Protein AF-A0A2H9LEG8-F1 (afdb_monomer_lite)

Secondary structure (DSSP, 8-state):
-HHHHHHHHHHHHHHHHHHHHHHHHHHHHTB-TTSPBPPHHHHHHHHHHHHHHHHHHHPPPTT--S---PPPPHHHHHHHHHHHHH-HHHHHHHHHHH-S-GGGTT---HHHHHHHHHHHHHHT-HHHHHHHHTTSHHHHHHHHHHHHTTT-HHHHHTT--HHHHHHHHHHHGGGHHHHHHHHH-S-HHHHHHHHHHHHHHHH-EEEEEEEETTEEEEEEEEETHHHHHHTSGGGHHHHHHHHHHTT-HHHHHHHHGGGHHHHHHHHGGGHHHHHHHHHTSTTHHHHHHHHHHHHTTTHHHHHHHHHHHHTSTTS-TTHHHHHHHHHHHHHHHHHHHHHHHHTT--HHHHHHHHHT-

Radius of gyration: 25.25 Å; chains: 1; bounding box: 73×48×74 Å

pLDDT: mean 76.94, std 17.83, range [34.25, 96.38]

Foldseek 3Di:
DVVVVVVVVVVVVVVLVVQLVQLQVCLLVCAHPVGDRHDLVSSLVSLVVSFVSQQVVVPDDPPDPDRDGGDDDPSSLVSLLVSCLVAVQCSLVVPVVVDPPLLCSLLDALVSLLVSLLSCQVVVVLLRNLLSQLVDLVSLLSNLLSCQVHVNLLSNLVNHDLVSLLSNLQSCALSVLSNLCSNLVDPLVCLLVSLLSNLLSQLDWDWAFDDDPNHRPGTDTAGSLQSNLLNNALCLLSVLQSCQLSLRLLSNLLSNPLVLLSNLLSCAVVVVSNLNSLCVHPPVVSSLVSNLNSCLVPVVSSVNSNLVNQPPPDPPRPPVSCVCCCCVLCVSLVVQQVVCVVVVHDSVVSCCSSVSD

Structure (mmCIF, N/CA/C/O backbone):
data_AF-A0A2H9LEG8-F1
#
_entry.id   AF-A0A2H9LEG8-F1
#
loop_
_atom_site.group_PDB
_atom_site.id
_atom_site.type_symbol
_atom_site.label_atom_id
_atom_site.label_alt_id
_atom_site.label_comp_id
_atom_site.label_asym_id
_atom_site.label_entity_id
_atom_site.label_seq_id
_atom_site.pdbx_PDB_ins_code
_atom_site.Cartn_x
_atom_site.Cartn_y
_atom_site.Cartn_z
_atom_site.occupancy
_atom_site.B_iso_or_equiv
_atom_site.auth_seq_id
_atom_site.auth_comp_id
_atom_site.auth_asym_id
_atom_site.auth_atom_id
_atom_site.pdbx_PDB_model_num
ATOM 1 N N . MET A 1 1 ? -42.735 27.954 31.417 1.00 49.44 1 MET A N 1
ATOM 2 C CA . MET A 1 1 ? -42.575 26.542 30.966 1.00 49.44 1 MET A CA 1
ATOM 3 C C . MET A 1 1 ? -41.300 26.245 30.144 1.00 49.44 1 MET A C 1
ATOM 5 O O . MET A 1 1 ? -41.028 25.074 29.901 1.00 49.44 1 MET A O 1
ATOM 9 N N . ALA A 1 2 ? -40.464 27.225 29.761 1.00 41.09 2 ALA A N 1
ATOM 10 C CA . ALA A 1 2 ? -39.237 26.979 28.974 1.00 41.09 2 ALA A CA 1
ATOM 11 C C . ALA A 1 2 ? -38.046 26.396 29.782 1.00 41.09 2 ALA A C 1
ATOM 13 O O . ALA A 1 2 ? -37.259 25.610 29.253 1.00 41.09 2 ALA A O 1
ATOM 14 N N . ALA A 1 3 ? -37.945 26.702 31.082 1.00 43.25 3 ALA A N 1
ATOM 15 C CA . ALA A 1 3 ? -36.829 26.270 31.934 1.00 43.25 3 ALA A CA 1
ATOM 16 C C . ALA A 1 3 ? -36.778 24.744 32.187 1.00 43.25 3 ALA A C 1
ATOM 18 O O . ALA A 1 3 ? -35.698 24.153 32.191 1.00 43.25 3 ALA A O 1
ATOM 19 N N . SER A 1 4 ? -37.927 24.066 32.324 1.00 46.53 4 SER A N 1
ATOM 20 C CA . SER A 1 4 ? -37.961 22.617 32.607 1.00 46.53 4 SER A CA 1
ATOM 21 C C . SER A 1 4 ? -37.582 21.757 31.394 1.00 46.53 4 SER A C 1
ATOM 23 O O . SER A 1 4 ? -36.958 20.702 31.549 1.00 46.53 4 SER A O 1
ATOM 25 N N . LYS A 1 5 ? -37.875 22.229 30.171 1.00 43.62 5 LYS A N 1
ATOM 26 C CA . LYS A 1 5 ? -37.441 21.590 28.917 1.00 43.62 5 LYS A CA 1
ATOM 27 C C . LYS A 1 5 ? -35.916 21.624 28.779 1.00 43.62 5 LYS A C 1
ATOM 29 O O . LYS A 1 5 ? -35.317 20.585 28.500 1.00 43.62 5 LYS A O 1
ATOM 34 N N . ASN A 1 6 ? -35.284 22.763 29.069 1.00 44.50 6 ASN A N 1
ATOM 35 C CA . ASN A 1 6 ? -33.829 22.924 28.966 1.00 44.50 6 ASN A CA 1
ATOM 36 C C . ASN A 1 6 ? -33.060 22.060 29.982 1.00 44.50 6 ASN A C 1
ATOM 38 O O . ASN A 1 6 ? -32.068 21.421 29.627 1.00 44.50 6 ASN A O 1
ATOM 42 N N . VAL A 1 7 ? -33.564 21.926 31.215 1.00 51.44 7 VAL A N 1
ATOM 43 C CA . VAL A 1 7 ? -32.971 21.037 32.233 1.00 51.44 7 VAL A CA 1
ATOM 44 C C . VAL A 1 7 ? -33.108 19.558 31.845 1.00 51.44 7 VAL A C 1
ATOM 46 O O . VAL A 1 7 ? -32.171 18.772 32.018 1.00 51.44 7 VAL A O 1
ATOM 49 N N . ARG A 1 8 ? -34.249 19.158 31.269 1.00 46.38 8 ARG A N 1
ATOM 50 C CA . ARG A 1 8 ? -34.487 17.774 30.824 1.00 46.38 8 ARG A CA 1
ATOM 51 C C . ARG A 1 8 ? -33.609 17.400 29.623 1.00 46.38 8 ARG A C 1
ATOM 53 O O . ARG A 1 8 ? -33.063 16.295 29.594 1.00 46.38 8 ARG A O 1
ATOM 60 N N . ILE A 1 9 ? -33.417 18.326 28.680 1.00 54.22 9 ILE A N 1
ATOM 61 C CA . ILE A 1 9 ? -32.507 18.171 27.533 1.00 54.22 9 ILE A CA 1
ATOM 62 C C . ILE A 1 9 ? -31.052 18.056 28.014 1.00 54.22 9 ILE A C 1
ATOM 64 O O . ILE A 1 9 ? -30.364 17.109 27.630 1.00 54.22 9 ILE A O 1
ATOM 68 N N . SER A 1 10 ? -30.615 18.928 28.928 1.00 52.06 10 SER A N 1
ATOM 69 C CA . SER A 1 10 ? -29.273 18.881 29.530 1.00 52.06 10 SER A CA 1
ATOM 70 C C . SER A 1 10 ? -29.001 17.553 30.257 1.00 52.06 10 SER A C 1
ATOM 72 O O . SER A 1 10 ? -28.004 16.878 29.990 1.00 52.06 10 SER A O 1
ATOM 74 N N . ARG A 1 11 ? -29.931 17.074 31.098 1.00 47.88 11 ARG A N 1
ATOM 75 C CA . ARG A 1 11 ? -29.795 15.777 31.796 1.00 47.88 11 ARG A CA 1
ATOM 76 C C . ARG A 1 11 ? -29.750 14.584 30.833 1.00 47.88 11 ARG A C 1
ATOM 78 O O . ARG A 1 11 ? -28.960 13.660 31.048 1.00 47.88 11 ARG A O 1
ATOM 85 N N . MET A 1 12 ? -30.549 14.594 29.763 1.00 53.38 12 MET A N 1
ATOM 86 C CA . MET A 1 12 ? -30.508 13.550 28.729 1.00 53.38 12 MET A CA 1
ATOM 87 C C . MET A 1 12 ? -29.191 13.558 27.945 1.00 53.38 12 MET A C 1
ATOM 89 O O . MET A 1 12 ? -28.618 12.493 27.706 1.00 53.38 12 MET A O 1
ATOM 93 N N . GLN A 1 13 ? -28.672 14.735 27.591 1.00 54.34 13 GLN A N 1
ATOM 94 C CA . GLN A 1 13 ? -27.372 14.869 26.931 1.00 54.34 13 GLN A CA 1
ATOM 95 C C . GLN A 1 13 ? -26.228 14.363 27.826 1.00 54.34 13 GLN A C 1
ATOM 97 O O . GLN A 1 13 ? -25.336 13.662 27.342 1.00 54.34 13 GLN A O 1
ATOM 102 N N . THR A 1 14 ? -26.287 14.626 29.133 1.00 54.50 14 THR A N 1
ATOM 103 C CA . THR A 1 14 ? -25.295 14.158 30.113 1.00 54.50 14 THR A CA 1
ATOM 104 C C . THR A 1 14 ? -25.342 12.639 30.313 1.00 54.50 14 THR A C 1
ATOM 106 O O . THR A 1 14 ? -24.295 11.990 30.269 1.00 54.50 14 THR A O 1
ATOM 109 N N . LYS A 1 15 ? -26.533 12.028 30.439 1.00 56.94 15 LYS A N 1
ATOM 110 C CA . LYS A 1 15 ? -26.674 10.555 30.502 1.00 56.94 15 LYS A CA 1
ATOM 111 C C . LYS A 1 15 ? -26.170 9.872 29.224 1.00 56.94 15 LYS A C 1
ATOM 113 O O . LYS A 1 15 ? -25.462 8.868 29.295 1.00 56.94 15 LYS A O 1
ATOM 118 N N . ARG A 1 16 ? -26.461 10.444 28.051 1.00 55.06 16 ARG A N 1
ATOM 119 C CA . ARG A 1 16 ? -25.983 9.923 26.758 1.00 55.06 16 ARG A CA 1
ATOM 120 C C . ARG A 1 16 ? -24.459 10.031 26.615 1.00 55.06 16 ARG A C 1
ATOM 122 O O . ARG A 1 16 ? -23.839 9.047 26.217 1.00 55.06 16 ARG A O 1
ATOM 129 N N . LYS A 1 17 ? -23.840 11.154 27.013 1.00 59.03 17 LYS A N 1
ATOM 130 C CA . LYS A 1 17 ? -22.368 11.315 27.057 1.00 59.03 17 LYS A CA 1
ATOM 131 C C . LYS A 1 17 ? -21.703 10.271 27.963 1.00 59.03 17 LYS A C 1
ATOM 133 O O . LYS A 1 17 ? -20.734 9.645 27.538 1.00 59.03 17 LYS A O 1
ATOM 138 N N . LYS A 1 18 ? -22.261 10.026 29.158 1.00 62.06 18 LYS A N 1
ATOM 139 C CA . LYS A 1 18 ? -21.779 8.973 30.072 1.00 62.06 18 LYS A CA 1
ATOM 140 C C . LYS A 1 18 ? -21.824 7.583 29.424 1.00 62.06 18 LYS A C 1
ATOM 142 O O . LYS A 1 18 ? -20.871 6.827 29.566 1.00 62.06 18 LYS A O 1
ATOM 147 N N . SER A 1 19 ? -22.872 7.272 28.654 1.00 69.62 19 SER A N 1
ATOM 148 C CA . SER A 1 19 ? -22.981 5.975 27.966 1.00 69.62 19 SER A CA 1
ATOM 149 C C . SER A 1 19 ? -21.935 5.770 26.858 1.00 69.62 19 SER A C 1
ATOM 151 O O . SER A 1 19 ? -21.384 4.682 26.748 1.00 69.62 19 SER A O 1
ATOM 153 N N . ILE A 1 20 ? -21.608 6.806 26.073 1.00 71.50 20 ILE A N 1
ATOM 154 C CA . ILE A 1 20 ? -20.587 6.731 25.008 1.00 71.50 20 ILE A CA 1
ATOM 155 C C . ILE A 1 20 ? -19.202 6.481 25.615 1.00 71.50 20 ILE A C 1
ATOM 157 O O . ILE A 1 20 ? -18.492 5.568 25.197 1.00 71.50 20 ILE A O 1
ATOM 161 N N . ALA A 1 21 ? -18.846 7.260 26.642 1.00 74.38 21 ALA A N 1
ATOM 162 C CA . ALA A 1 21 ? -17.570 7.114 27.336 1.00 74.38 21 ALA A CA 1
ATOM 163 C C . ALA A 1 21 ? -17.432 5.736 28.004 1.00 74.38 21 ALA A C 1
ATOM 165 O O . ALA A 1 21 ? -16.347 5.161 27.994 1.00 74.38 21 ALA A O 1
ATOM 166 N N . ALA A 1 22 ? -18.527 5.177 28.532 1.00 77.62 22 ALA A N 1
ATOM 167 C CA . ALA A 1 22 ? -18.531 3.849 29.137 1.00 77.62 22 ALA A CA 1
ATOM 168 C C . ALA A 1 22 ? -18.216 2.734 28.125 1.00 77.62 22 ALA A C 1
ATOM 170 O O . ALA A 1 22 ? -17.386 1.876 28.419 1.00 77.62 22 ALA A O 1
ATOM 171 N N . PHE A 1 23 ? -18.818 2.763 26.927 1.00 79.56 23 PHE A N 1
ATOM 172 C CA . PHE A 1 23 ? -18.537 1.760 25.891 1.00 79.56 23 PHE A CA 1
ATOM 173 C C . PHE A 1 23 ? -17.094 1.835 25.389 1.00 79.56 23 PHE A C 1
ATOM 175 O O . PHE A 1 23 ? -16.425 0.808 25.314 1.00 79.56 23 PHE A O 1
ATOM 182 N N . SER A 1 24 ? -16.593 3.045 25.120 1.00 80.62 24 SER A N 1
ATOM 183 C CA . SER A 1 24 ? -15.195 3.248 24.720 1.00 80.62 24 SER A CA 1
ATOM 184 C C . SER A 1 24 ? -14.224 2.757 25.802 1.00 80.62 24 SER A C 1
ATOM 186 O O . SER A 1 24 ? -13.325 1.966 25.522 1.00 80.62 24 SER A O 1
ATOM 188 N N . LYS A 1 25 ? -14.461 3.125 27.070 1.00 84.06 25 LYS A N 1
ATOM 189 C CA . LYS A 1 25 ? -13.621 2.708 28.201 1.00 84.06 25 LYS A CA 1
ATOM 190 C C . LYS A 1 25 ? -13.587 1.188 28.375 1.00 84.06 25 LYS A C 1
ATOM 192 O O . LYS A 1 25 ? -12.509 0.651 28.602 1.00 84.06 25 LYS A O 1
ATOM 197 N N . ALA A 1 26 ? -14.729 0.508 28.254 1.00 79.94 26 ALA A N 1
ATOM 198 C CA . ALA A 1 26 ? -14.804 -0.951 28.350 1.00 79.94 26 ALA A CA 1
ATOM 199 C C . ALA A 1 26 ? -14.079 -1.647 27.183 1.00 79.94 26 ALA A C 1
ATOM 201 O O . ALA A 1 26 ? -13.331 -2.600 27.394 1.00 79.94 26 ALA A O 1
ATOM 202 N N . ALA A 1 27 ? -14.235 -1.135 25.958 1.00 81.31 27 ALA A N 1
ATOM 203 C CA . ALA A 1 27 ? -13.536 -1.658 24.786 1.00 81.31 27 ALA A CA 1
ATOM 204 C C . ALA A 1 27 ? -12.004 -1.533 24.922 1.00 81.31 27 ALA A C 1
ATOM 206 O O . ALA A 1 27 ? -11.264 -2.469 24.607 1.00 81.31 27 ALA A O 1
ATOM 207 N N . ILE A 1 28 ? -11.538 -0.387 25.434 1.00 84.69 28 ILE A N 1
ATOM 208 C CA . ILE A 1 28 ? -10.115 -0.089 25.654 1.00 84.69 28 ILE A CA 1
ATOM 209 C C . ILE A 1 28 ? -9.541 -0.943 26.787 1.00 84.69 28 ILE A C 1
ATOM 211 O O . ILE A 1 28 ? -8.467 -1.520 26.627 1.00 84.69 28 ILE A O 1
ATOM 215 N N . SER A 1 29 ? -10.244 -1.048 27.919 1.00 86.19 29 SER A N 1
ATOM 216 C CA . SER A 1 29 ? -9.772 -1.826 29.072 1.00 86.19 29 SER A CA 1
ATOM 217 C C . SER A 1 29 ? -9.774 -3.333 28.816 1.00 86.19 29 SER A C 1
ATOM 219 O O . SER A 1 29 ? -9.098 -4.071 29.532 1.00 86.19 29 SER A O 1
ATOM 221 N N . GLY A 1 30 ? -10.560 -3.803 27.840 1.00 84.50 30 GLY A N 1
ATOM 222 C CA . GLY A 1 30 ? -10.795 -5.227 27.616 1.00 84.50 30 GLY A CA 1
ATOM 223 C C . GLY A 1 30 ? -11.567 -5.891 28.759 1.00 84.50 30 GLY A C 1
ATOM 224 O O . GLY A 1 30 ? -11.575 -7.115 28.852 1.00 84.50 30 GLY A O 1
ATOM 225 N N . LYS A 1 31 ? -12.204 -5.105 29.637 1.00 84.44 31 LYS A N 1
ATOM 226 C CA . LYS A 1 31 ? -13.004 -5.592 30.766 1.00 84.44 31 LYS A CA 1
ATOM 227 C C . LYS A 1 31 ? -14.381 -4.943 30.761 1.00 84.44 31 LYS A C 1
ATOM 229 O O . LYS A 1 31 ? -14.512 -3.723 30.642 1.00 84.44 31 LYS A O 1
ATOM 234 N N . SER A 1 32 ? -15.409 -5.765 30.932 1.00 77.94 32 SER A N 1
ATOM 235 C CA . SER A 1 32 ? -16.780 -5.299 31.141 1.00 77.94 32 SER A CA 1
ATOM 236 C C . SER A 1 32 ? -16.919 -4.539 32.476 1.00 77.94 32 SER A C 1
ATOM 238 O O . SER A 1 32 ? -16.061 -4.676 33.354 1.00 77.94 32 SER A O 1
ATOM 240 N N . PRO A 1 33 ? -18.023 -3.797 32.690 1.00 68.88 33 PRO A N 1
ATOM 241 C CA . PRO A 1 33 ? -18.310 -3.155 33.977 1.00 68.88 33 PRO A CA 1
ATOM 242 C C . PRO A 1 33 ? -18.382 -4.121 35.170 1.00 68.88 33 PRO A C 1
ATOM 244 O O . PRO A 1 33 ? -18.215 -3.686 36.302 1.00 68.88 33 PRO A O 1
ATOM 247 N N . VAL A 1 34 ? -18.602 -5.415 34.915 1.00 75.25 34 VAL A N 1
ATOM 248 C CA . VAL A 1 34 ? -18.658 -6.482 35.929 1.00 75.25 34 VAL A CA 1
ATOM 249 C C . VAL A 1 34 ? -17.363 -7.306 35.994 1.00 75.25 34 VAL A C 1
ATOM 251 O O . VAL A 1 34 ? -17.348 -8.410 36.518 1.00 75.25 34 VAL A O 1
ATOM 254 N N . GLY A 1 35 ? -16.260 -6.811 35.422 1.00 76.69 35 GLY A N 1
ATOM 255 C CA . GLY A 1 35 ? -14.931 -7.427 35.539 1.00 76.69 35 GLY A CA 1
ATOM 256 C C . GLY A 1 35 ? -14.630 -8.569 34.561 1.00 76.69 35 GLY A C 1
ATOM 257 O O . GLY A 1 35 ? -13.467 -8.944 34.425 1.00 76.69 35 GLY A O 1
ATOM 258 N N . ARG A 1 36 ? -15.625 -9.073 33.816 1.00 85.00 36 ARG A N 1
ATOM 259 C CA . ARG A 1 36 ? -15.423 -10.094 32.767 1.00 85.00 36 ARG A CA 1
ATOM 260 C C . ARG A 1 36 ? -14.450 -9.606 31.686 1.00 85.00 36 ARG A C 1
ATOM 262 O O . ARG A 1 36 ? -14.650 -8.511 31.153 1.00 85.00 36 ARG A O 1
ATOM 269 N N . VAL A 1 37 ? -13.460 -10.435 31.340 1.00 87.88 37 VAL A N 1
ATOM 270 C CA . VAL A 1 37 ? -12.555 -10.212 30.199 1.00 87.88 37 VAL A CA 1
ATOM 271 C C . VAL A 1 37 ? -13.353 -10.306 28.901 1.00 87.88 37 VAL A C 1
ATOM 273 O O . VAL A 1 37 ? -14.087 -11.268 28.677 1.00 87.88 37 VAL A O 1
ATOM 276 N N . LEU A 1 38 ? -13.241 -9.273 28.077 1.00 87.00 38 LEU A N 1
ATOM 277 C CA . LEU A 1 38 ? -13.958 -9.150 26.817 1.00 87.00 38 LEU A CA 1
ATOM 278 C C . LEU A 1 38 ? -13.223 -9.892 25.705 1.00 87.00 38 LEU A C 1
ATOM 280 O O . LEU A 1 38 ? -11.997 -9.812 25.598 1.00 87.00 38 LEU A O 1
ATOM 284 N N . THR A 1 39 ? -13.985 -10.564 24.846 1.00 88.94 39 THR A N 1
ATOM 285 C CA . THR A 1 39 ? -13.446 -11.159 23.623 1.00 88.94 39 THR A CA 1
ATOM 286 C C . THR A 1 39 ? -13.053 -10.075 22.614 1.00 88.94 39 THR A C 1
ATOM 288 O O . THR A 1 39 ? -13.368 -8.890 22.765 1.00 88.94 39 THR A O 1
ATOM 291 N N . HIS A 1 40 ? -12.354 -10.477 21.554 1.00 88.06 40 HIS A N 1
ATOM 292 C CA . HIS A 1 40 ? -12.008 -9.589 20.447 1.00 88.06 40 HIS A CA 1
ATOM 293 C C . HIS A 1 40 ? -13.256 -8.943 19.809 1.00 88.06 40 HIS A C 1
ATOM 295 O O . HIS A 1 40 ? -13.286 -7.732 19.583 1.00 88.06 40 HIS A O 1
ATOM 301 N N . GLU A 1 41 ? -14.313 -9.732 19.593 1.00 86.12 41 GLU A N 1
ATOM 302 C CA . GLU A 1 41 ? -15.578 -9.263 19.016 1.00 86.12 41 GLU A CA 1
ATOM 303 C C . GLU A 1 41 ? -16.333 -8.334 19.966 1.00 86.12 41 GLU A C 1
ATOM 305 O O . GLU A 1 41 ? -16.807 -7.288 19.529 1.00 86.12 41 GLU A O 1
ATOM 310 N N . ASP A 1 42 ? -16.354 -8.639 21.268 1.00 86.88 42 ASP A N 1
ATOM 311 C CA . ASP A 1 42 ? -16.966 -7.755 22.266 1.00 86.88 42 ASP A CA 1
ATOM 312 C C . ASP A 1 42 ? -16.301 -6.370 22.252 1.00 86.88 42 ASP A C 1
ATOM 314 O O . ASP A 1 42 ? -16.967 -5.333 22.280 1.00 86.88 42 ASP A O 1
ATOM 318 N N . ARG A 1 43 ? -14.963 -6.331 22.185 1.00 88.94 43 ARG A N 1
ATOM 319 C CA . ARG A 1 43 ? -14.199 -5.075 22.138 1.00 88.94 43 ARG A CA 1
ATOM 320 C C . ARG A 1 43 ? -14.510 -4.285 20.866 1.00 88.94 43 ARG A C 1
ATOM 322 O O . ARG A 1 43 ? -14.720 -3.073 20.954 1.00 88.94 43 ARG A O 1
ATOM 329 N N . LEU A 1 44 ? -14.579 -4.952 19.710 1.00 87.38 44 LEU A N 1
ATOM 330 C CA . LEU A 1 44 ? -14.969 -4.328 18.442 1.00 87.38 44 LEU A CA 1
ATOM 331 C C . LEU A 1 44 ? -16.391 -3.777 18.499 1.00 87.38 44 LEU A C 1
ATOM 333 O O . LEU A 1 44 ? -16.617 -2.620 18.152 1.00 87.38 44 LEU A O 1
ATOM 337 N N . GLU A 1 45 ? -17.342 -4.571 18.976 1.00 86.62 45 GLU A N 1
ATOM 338 C CA . GLU A 1 45 ? -18.741 -4.177 19.042 1.00 86.62 45 GLU A CA 1
ATOM 339 C C . GLU A 1 45 ? -18.939 -2.944 19.928 1.00 86.62 45 GLU A C 1
ATOM 341 O O . GLU A 1 45 ? -19.606 -1.984 19.536 1.00 86.62 45 GLU A O 1
ATOM 346 N N . LEU A 1 46 ? -18.324 -2.929 21.113 1.00 86.31 46 LEU A N 1
ATOM 347 C CA . LEU A 1 46 ? -18.407 -1.797 22.033 1.00 86.31 46 LEU A CA 1
ATOM 348 C C . LEU A 1 46 ? -17.770 -0.530 21.451 1.00 86.31 46 LEU A C 1
ATOM 350 O O . LEU A 1 46 ? -18.338 0.562 21.578 1.00 86.31 46 LEU A O 1
ATOM 354 N N . LEU A 1 47 ? -16.623 -0.666 20.780 1.00 86.50 47 LEU A N 1
ATOM 355 C CA . LEU A 1 47 ? -15.968 0.446 20.100 1.00 86.50 47 LEU A CA 1
ATOM 356 C C . LEU A 1 47 ? -16.855 1.014 18.982 1.00 86.50 47 LEU A C 1
ATOM 358 O O . LEU A 1 47 ? -17.080 2.225 18.924 1.00 86.50 47 LEU A O 1
ATOM 362 N N . LEU A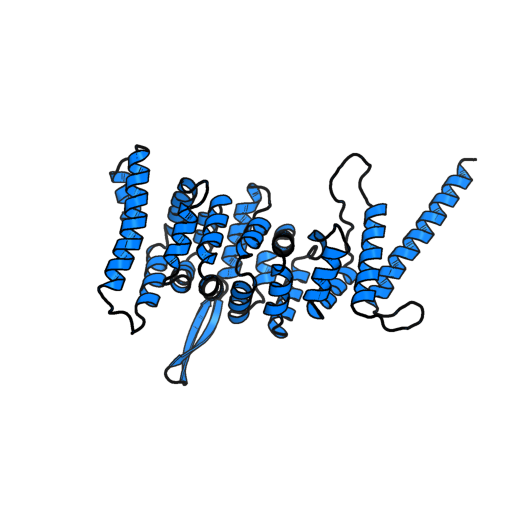 1 48 ? -17.401 0.153 18.124 1.00 81.44 48 LEU A N 1
ATOM 363 C CA . LEU A 1 48 ? -18.245 0.570 17.006 1.00 81.44 48 LEU A CA 1
ATOM 364 C C . LEU A 1 48 ? -19.551 1.201 17.489 1.00 81.44 48 LEU A C 1
ATOM 366 O O . LEU A 1 48 ? -19.910 2.277 17.019 1.00 81.44 48 LEU A O 1
ATOM 370 N N . ARG A 1 49 ? -20.198 0.633 18.514 1.00 80.62 49 ARG A N 1
ATOM 371 C CA . ARG A 1 49 ? -21.374 1.243 19.159 1.00 80.62 49 ARG A CA 1
ATOM 372 C C . ARG A 1 49 ? -21.057 2.630 19.728 1.00 80.62 49 ARG A C 1
ATOM 374 O O . ARG A 1 49 ? -21.895 3.530 19.647 1.00 80.62 49 ARG A O 1
ATOM 381 N N . SER A 1 50 ? -19.868 2.831 20.304 1.00 83.38 50 SER A N 1
ATOM 382 C CA . SER A 1 50 ? -19.414 4.150 20.775 1.00 83.38 50 SER A CA 1
ATOM 383 C C . SER A 1 50 ? -19.261 5.149 19.619 1.00 83.38 50 SER A C 1
ATOM 385 O O . SER A 1 50 ? -19.729 6.290 19.703 1.00 83.38 50 SER A O 1
ATOM 387 N N . LEU A 1 51 ? -18.628 4.724 18.524 1.00 79.62 51 LEU A N 1
ATOM 388 C CA . LEU A 1 51 ? -18.403 5.546 17.334 1.00 79.62 51 LEU A CA 1
ATOM 389 C C . LEU A 1 51 ? -19.713 5.899 16.629 1.00 79.62 51 LEU A C 1
ATOM 391 O O . LEU A 1 51 ? -19.958 7.073 16.362 1.00 79.62 51 LEU A O 1
ATOM 395 N N . GLU A 1 52 ? -20.600 4.934 16.405 1.00 76.62 52 GLU A N 1
ATOM 396 C CA . GLU A 1 52 ? -21.913 5.176 15.805 1.00 76.62 52 GLU A CA 1
ATOM 397 C C . GLU A 1 52 ? -22.746 6.144 16.647 1.00 76.62 52 GLU A C 1
ATOM 399 O O . GLU A 1 52 ? -23.299 7.109 16.118 1.00 76.62 52 GLU A O 1
ATOM 404 N N . LYS A 1 53 ? -22.769 5.974 17.976 1.00 78.25 53 LYS A N 1
ATOM 405 C CA . LYS A 1 53 ? -23.471 6.909 18.868 1.00 78.25 53 LYS A CA 1
ATOM 406 C C . LYS A 1 53 ? -22.905 8.328 18.808 1.00 78.25 53 LYS A C 1
ATOM 408 O O . LYS A 1 53 ? -23.684 9.277 18.897 1.00 78.25 53 LYS A O 1
ATOM 413 N N . ARG A 1 54 ? -21.585 8.501 18.651 1.00 78.00 54 ARG A N 1
ATOM 414 C CA . ARG A 1 54 ? -20.999 9.830 18.389 1.00 78.00 54 ARG A CA 1
ATOM 415 C C . ARG A 1 54 ? -21.391 10.358 17.022 1.00 78.00 54 ARG A C 1
ATOM 417 O O . ARG A 1 54 ? -21.816 11.502 16.943 1.00 78.00 54 ARG A O 1
ATOM 424 N N . ARG A 1 55 ? -21.337 9.532 15.977 1.00 73.25 55 ARG A N 1
ATOM 425 C CA . ARG A 1 55 ? -21.738 9.917 14.620 1.00 73.25 55 ARG A CA 1
ATOM 426 C C . ARG A 1 55 ? -23.165 10.463 14.575 1.00 73.25 55 ARG A C 1
ATOM 428 O O . ARG A 1 55 ? -23.383 11.514 13.991 1.00 73.25 55 ARG A O 1
ATOM 435 N N . PHE A 1 56 ? -24.123 9.796 15.220 1.00 71.06 56 PHE A N 1
ATOM 436 C CA . PHE A 1 56 ? -25.509 10.282 15.297 1.00 71.06 56 PHE A CA 1
ATOM 437 C C . PHE A 1 56 ? -25.659 11.591 16.082 1.00 71.06 56 PHE A C 1
ATOM 439 O O . PHE A 1 56 ? -26.621 12.323 15.877 1.00 71.06 56 PHE A O 1
ATOM 446 N N . LYS A 1 57 ? -24.737 11.880 17.004 1.00 71.50 57 LYS A N 1
ATOM 447 C CA . LYS A 1 57 ? -24.762 13.083 17.843 1.00 71.50 57 LYS A CA 1
ATOM 448 C C . LYS A 1 57 ? -24.084 14.280 17.175 1.00 71.50 57 LYS A C 1
ATOM 450 O O . LYS A 1 57 ? -24.494 15.410 17.404 1.00 71.50 57 LYS A O 1
ATOM 455 N N . GLU A 1 58 ? -23.014 14.021 16.438 1.00 66.12 58 GLU A N 1
ATOM 456 C CA . GLU A 1 58 ? -22.144 15.028 15.831 1.00 66.12 58 GLU A CA 1
ATOM 457 C C . GLU A 1 58 ? -22.416 15.217 14.324 1.00 66.12 58 GLU A C 1
ATOM 459 O O . GLU A 1 58 ? -21.804 16.079 13.701 1.00 66.12 58 GLU A O 1
ATOM 464 N N . GLY A 1 59 ? -23.322 14.417 13.745 1.00 58.72 59 GLY A N 1
ATOM 465 C CA . GLY A 1 59 ? -23.715 14.468 12.336 1.00 58.72 59 GLY A CA 1
ATOM 466 C C . GLY A 1 59 ? -24.221 15.840 11.878 1.00 58.72 59 GLY A C 1
ATOM 467 O O . GLY A 1 59 ? -24.652 16.641 12.710 1.00 58.72 59 GLY A O 1
ATOM 468 N N . PRO A 1 60 ? -24.178 16.128 10.563 1.00 52.75 60 PRO A N 1
ATOM 469 C CA . PRO A 1 60 ? -24.524 17.437 10.044 1.00 52.75 60 PRO A CA 1
ATOM 470 C C . PRO A 1 60 ? -26.025 17.672 10.217 1.00 52.75 60 PRO A C 1
ATOM 472 O O . PRO A 1 60 ? -26.824 16.728 10.243 1.00 52.75 60 PRO A O 1
ATOM 475 N N . ASP A 1 61 ? -26.407 18.944 10.274 1.00 47.62 61 ASP A N 1
ATOM 476 C CA . ASP A 1 61 ? -27.786 19.354 10.037 1.00 47.62 61 ASP A CA 1
ATOM 477 C C . ASP A 1 61 ? -28.265 18.730 8.710 1.00 47.62 61 ASP A C 1
ATOM 479 O O . ASP A 1 61 ? -27.467 18.606 7.780 1.00 47.62 61 ASP A O 1
ATOM 483 N N . LYS A 1 62 ? -29.529 18.296 8.623 1.00 48.09 62 LYS A N 1
ATOM 484 C CA . LYS A 1 62 ? -30.098 17.346 7.625 1.00 48.09 62 LYS A CA 1
ATOM 485 C C . LYS A 1 62 ? -29.852 17.633 6.118 1.00 48.09 62 LYS A C 1
ATOM 487 O O . LYS A 1 62 ? -30.363 16.897 5.280 1.00 48.09 62 LYS A O 1
ATOM 492 N N . LYS A 1 63 ? -29.117 18.683 5.749 1.00 41.84 63 LYS A N 1
ATOM 493 C CA . LYS A 1 63 ? -28.918 19.190 4.384 1.00 41.84 63 LYS A CA 1
ATOM 494 C C . LYS A 1 63 ? -27.688 18.657 3.640 1.00 41.84 63 LYS A C 1
ATOM 496 O O . LYS A 1 63 ? -27.644 18.813 2.426 1.00 41.84 63 LYS A O 1
ATOM 501 N N . THR A 1 64 ? -26.709 18.026 4.292 1.00 42.88 64 THR A N 1
ATOM 502 C CA . THR A 1 64 ? -25.541 17.462 3.586 1.00 42.88 64 THR A CA 1
ATOM 503 C C . THR A 1 64 ? -25.532 15.938 3.665 1.00 42.88 64 THR A C 1
ATOM 505 O O . THR A 1 64 ? -25.348 15.341 4.720 1.00 42.88 64 THR A O 1
ATOM 508 N N . SER A 1 65 ? -25.707 15.286 2.515 1.00 43.00 65 SER A N 1
ATOM 509 C CA . SER A 1 65 ? -25.683 13.826 2.316 1.00 43.00 65 SER A CA 1
ATOM 510 C C . SER A 1 65 ? -24.305 13.174 2.539 1.00 43.00 65 SER A C 1
ATOM 512 O O . SER A 1 65 ? -24.099 12.007 2.206 1.00 43.00 65 SER A O 1
ATOM 514 N N . LEU A 1 66 ? -23.347 13.901 3.121 1.00 50.84 66 LEU A N 1
ATOM 515 C CA . LEU A 1 66 ? -22.002 13.413 3.402 1.00 50.84 66 LEU A CA 1
ATOM 516 C C . LEU A 1 66 ? -21.998 12.579 4.689 1.00 50.84 66 LEU A C 1
ATOM 518 O O . LEU A 1 66 ? -22.501 12.989 5.735 1.00 50.84 66 LEU A O 1
ATOM 522 N N . ILE A 1 67 ? -21.392 11.392 4.620 1.00 57.91 67 ILE A N 1
ATOM 523 C CA . ILE A 1 67 ? -21.159 10.521 5.776 1.00 57.91 67 ILE A CA 1
ATOM 524 C C . ILE A 1 67 ? -20.319 11.297 6.799 1.00 57.91 67 ILE A C 1
ATOM 526 O O . ILE A 1 67 ? -19.117 11.470 6.618 1.00 57.91 67 ILE A O 1
ATOM 530 N N . TYR A 1 68 ? -20.946 11.772 7.879 1.00 63.53 68 TYR A N 1
ATOM 531 C CA . TYR A 1 68 ? -20.217 12.383 8.988 1.00 63.53 68 TYR A CA 1
ATOM 532 C C . TYR A 1 68 ? -19.390 11.343 9.740 1.00 63.53 68 TYR A C 1
ATOM 534 O O . TYR A 1 68 ? -19.850 10.232 10.020 1.00 63.53 68 TYR A O 1
ATOM 542 N N . ILE A 1 69 ? -18.168 11.741 10.077 1.00 64.38 69 ILE A N 1
ATOM 543 C CA . ILE A 1 69 ? -17.132 10.900 10.659 1.00 64.38 69 ILE A CA 1
ATOM 544 C C . ILE A 1 69 ? -16.795 11.474 12.037 1.00 64.38 69 ILE A C 1
ATOM 546 O O . ILE A 1 69 ? -16.220 12.564 12.097 1.00 64.38 69 ILE A O 1
ATOM 550 N N . PRO A 1 70 ? -17.129 10.778 13.137 1.00 69.06 70 PRO A N 1
ATOM 551 C CA . PRO A 1 70 ? -16.797 11.256 14.470 1.00 69.06 70 PRO A CA 1
ATOM 552 C C . PRO A 1 70 ? -15.283 11.241 14.675 1.00 69.06 70 PRO A C 1
ATOM 554 O O . PRO A 1 70 ? -14.575 10.368 14.163 1.00 69.06 70 PRO A O 1
ATOM 557 N N . LYS A 1 71 ? -14.771 12.207 15.441 1.00 73.38 71 LYS A N 1
ATOM 558 C CA . LYS A 1 71 ? -13.345 12.240 15.790 1.00 73.38 71 LYS A CA 1
ATOM 559 C C . LYS A 1 71 ? -13.009 11.073 16.726 1.00 73.38 71 LYS A C 1
ATOM 561 O O . LYS A 1 71 ? -13.642 10.896 17.770 1.00 73.38 71 LYS A O 1
ATOM 566 N N . TYR A 1 72 ? -11.981 10.313 16.358 1.00 78.88 72 TYR A N 1
ATOM 567 C CA . TYR A 1 72 ? -11.410 9.234 17.161 1.00 78.88 72 TYR A CA 1
ATOM 568 C C . TYR A 1 72 ? -10.526 9.827 18.254 1.00 78.88 72 TYR A C 1
ATOM 570 O O . TYR A 1 72 ? -9.762 10.761 18.000 1.00 78.88 72 TYR A O 1
ATOM 578 N N . THR A 1 73 ? -10.611 9.285 19.466 1.00 82.94 73 THR A N 1
ATOM 579 C CA . THR A 1 73 ? -9.611 9.581 20.500 1.00 82.94 73 THR A CA 1
ATOM 580 C C . THR A 1 73 ? -8.339 8.776 20.233 1.00 82.94 73 THR A C 1
ATOM 582 O O . THR A 1 73 ? -8.386 7.722 19.595 1.00 82.94 73 THR A O 1
ATOM 585 N N . SER A 1 74 ? -7.192 9.228 20.747 1.00 81.81 74 SER A N 1
ATOM 586 C CA . SER A 1 74 ? -5.929 8.490 20.597 1.00 81.81 74 SER A CA 1
ATOM 587 C C . SER A 1 74 ? -6.036 7.059 21.132 1.00 81.81 74 SER A C 1
ATOM 589 O O . SER A 1 74 ? -5.586 6.126 20.476 1.00 81.81 74 SER A O 1
ATOM 591 N N . ALA A 1 75 ? -6.701 6.861 22.275 1.00 84.31 75 ALA A N 1
ATOM 592 C CA . ALA A 1 75 ? -6.893 5.537 22.866 1.00 84.31 75 ALA A CA 1
ATOM 593 C C . ALA A 1 75 ? -7.740 4.602 21.982 1.00 84.31 75 ALA A C 1
ATOM 595 O O . ALA A 1 75 ? -7.468 3.407 21.907 1.00 84.31 75 ALA A O 1
ATOM 596 N N . GLU A 1 76 ? -8.733 5.140 21.272 1.00 86.25 76 GLU A N 1
ATOM 597 C CA . GLU A 1 76 ? -9.542 4.367 20.325 1.00 86.25 76 GLU A CA 1
ATOM 598 C C . GLU A 1 76 ? -8.748 3.988 19.077 1.00 86.25 76 GLU A C 1
ATOM 600 O O . GLU A 1 76 ? -8.846 2.850 18.632 1.00 86.25 76 GLU A O 1
ATOM 605 N N . ASN A 1 77 ? -7.909 4.887 18.554 1.00 86.50 77 ASN A N 1
ATOM 606 C CA . ASN A 1 77 ? -7.004 4.546 17.453 1.00 86.50 77 ASN A CA 1
ATOM 607 C C . ASN A 1 77 ? -6.025 3.434 17.852 1.00 86.50 77 ASN A C 1
ATOM 609 O O . ASN A 1 77 ? -5.867 2.470 17.108 1.00 86.50 77 ASN A O 1
ATOM 613 N N . TYR A 1 78 ? -5.422 3.515 19.043 1.00 86.56 78 TYR A N 1
ATOM 614 C CA . TYR A 1 78 ? -4.563 2.445 19.561 1.00 86.56 78 TYR A CA 1
ATOM 615 C C . TYR A 1 78 ? -5.312 1.130 19.777 1.00 86.56 78 TYR A C 1
ATOM 617 O O . TYR A 1 78 ? -4.755 0.065 19.520 1.00 86.56 78 TYR A O 1
ATOM 625 N N . LEU A 1 79 ? -6.577 1.179 20.202 1.00 89.31 79 LEU A N 1
ATOM 626 C CA . LEU A 1 79 ? -7.401 -0.019 20.303 1.00 89.31 79 LEU A CA 1
ATOM 627 C C . LEU A 1 79 ? -7.624 -0.663 18.927 1.00 89.31 79 LEU A C 1
ATOM 629 O O . LEU A 1 79 ? -7.441 -1.870 18.807 1.00 89.31 79 LEU A O 1
ATOM 633 N N . ILE A 1 80 ? -7.969 0.117 17.897 1.00 89.25 80 ILE A N 1
ATOM 634 C CA . ILE A 1 80 ? -8.147 -0.402 16.528 1.00 89.25 80 ILE A CA 1
ATOM 635 C C . ILE A 1 80 ? -6.842 -1.006 16.019 1.00 89.25 80 ILE A C 1
ATOM 637 O O . ILE A 1 80 ? -6.861 -2.115 15.500 1.00 89.25 80 ILE A O 1
ATOM 641 N N . LEU A 1 81 ? -5.711 -0.321 16.211 1.00 89.88 81 LEU A N 1
ATOM 642 C CA . LEU A 1 81 ? -4.390 -0.847 15.860 1.00 89.88 81 LEU A CA 1
ATOM 643 C C . LEU A 1 81 ? -4.120 -2.188 16.540 1.00 89.88 81 LEU A C 1
ATOM 645 O O . LEU A 1 81 ? -3.724 -3.143 15.879 1.00 89.88 81 LEU A O 1
ATOM 649 N N . LYS A 1 82 ? -4.378 -2.280 17.848 1.00 90.44 82 LYS A N 1
ATOM 650 C CA . LYS A 1 82 ? -4.190 -3.517 18.605 1.00 90.44 82 LYS A CA 1
ATOM 651 C C . LYS A 1 82 ? -5.076 -4.642 18.068 1.00 90.44 82 LYS A C 1
ATOM 653 O O . LYS A 1 82 ? -4.584 -5.745 17.876 1.00 90.44 82 LYS A O 1
ATOM 658 N N . LEU A 1 83 ? -6.349 -4.366 17.785 1.00 91.31 83 LEU A N 1
ATOM 659 C CA . LEU A 1 83 ? -7.278 -5.353 17.227 1.00 91.31 83 LEU A CA 1
ATOM 660 C C . LEU A 1 83 ? -6.837 -5.796 15.817 1.00 91.31 83 LEU A C 1
ATOM 662 O O . LEU A 1 83 ? -6.748 -6.993 15.558 1.00 91.31 83 LEU A O 1
ATOM 666 N N . LEU A 1 84 ? -6.437 -4.859 14.949 1.00 91.56 84 LEU A N 1
ATOM 667 C CA . LEU A 1 84 ? -5.879 -5.166 13.625 1.00 91.56 84 LEU A CA 1
ATOM 668 C C . LEU A 1 84 ? -4.633 -6.058 13.707 1.00 91.56 84 LEU A C 1
ATOM 670 O O . LEU A 1 84 ? -4.455 -6.913 12.850 1.00 91.56 84 LEU A O 1
ATOM 674 N N . LEU A 1 85 ? -3.777 -5.866 14.712 1.00 91.19 85 LEU A N 1
ATOM 675 C CA . LEU A 1 85 ? -2.573 -6.675 14.924 1.00 91.19 85 LEU A CA 1
ATOM 676 C C . LEU A 1 85 ? -2.867 -8.033 15.580 1.00 91.19 85 LEU A C 1
ATOM 678 O O . LEU A 1 85 ? -2.134 -8.993 15.341 1.00 91.19 85 LEU A O 1
ATOM 682 N N . GLU A 1 86 ? -3.906 -8.127 16.413 1.00 91.56 86 GLU A N 1
ATOM 683 C CA . GLU A 1 86 ? -4.374 -9.383 17.010 1.00 91.56 86 GLU A CA 1
ATOM 684 C C . GLU A 1 86 ? -4.936 -10.309 15.918 1.00 91.56 86 GLU A C 1
ATOM 686 O O . GLU A 1 86 ? -4.391 -11.396 15.710 1.00 91.56 86 GLU A O 1
ATOM 691 N N . ASP A 1 87 ? -5.963 -9.848 15.194 1.00 92.19 87 ASP A N 1
ATOM 692 C CA . ASP A 1 87 ? -6.655 -10.589 14.133 1.00 92.19 87 ASP A CA 1
ATOM 693 C C . ASP A 1 87 ? -7.139 -9.626 13.023 1.00 92.19 87 ASP A C 1
ATOM 695 O O . ASP A 1 87 ? -8.235 -9.047 13.118 1.00 92.19 87 ASP A O 1
ATOM 699 N N . PRO A 1 88 ? -6.337 -9.432 11.954 1.00 92.06 88 PRO A N 1
ATOM 700 C CA . PRO A 1 88 ? -6.690 -8.541 10.853 1.00 92.06 88 PRO A CA 1
ATOM 701 C C . PRO A 1 88 ? -7.975 -8.966 10.140 1.00 92.06 88 PRO A C 1
ATOM 703 O O . PRO A 1 88 ? -8.787 -8.117 9.766 1.00 92.06 88 PRO A O 1
ATOM 706 N N . PHE A 1 89 ? -8.177 -10.275 9.955 1.00 91.69 89 PHE A N 1
ATOM 707 C CA . PHE A 1 89 ? -9.324 -10.804 9.226 1.00 91.69 89 PHE A CA 1
ATOM 708 C C . PHE A 1 89 ? -10.618 -10.520 9.967 1.00 91.69 89 PHE A C 1
ATOM 710 O O . PHE A 1 89 ? -11.527 -9.944 9.370 1.00 91.69 89 PHE A O 1
ATOM 717 N N . ARG A 1 90 ? -10.701 -10.887 11.250 1.00 90.50 90 ARG A N 1
ATOM 718 C CA . ARG A 1 90 ? -11.902 -10.632 12.052 1.00 90.50 90 ARG A CA 1
ATOM 719 C C . ARG A 1 90 ? -12.141 -9.143 12.216 1.00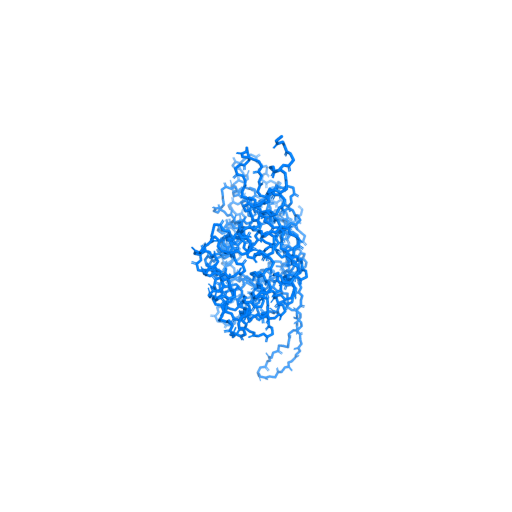 90.50 90 ARG A C 1
ATOM 721 O O . ARG A 1 90 ? -13.266 -8.705 12.005 1.00 90.50 90 ARG A O 1
ATOM 728 N N . THR A 1 91 ? -11.102 -8.355 12.494 1.00 90.44 91 THR A N 1
ATOM 729 C CA . THR A 1 91 ? -11.244 -6.902 12.659 1.00 90.44 91 THR A CA 1
ATOM 730 C C . THR A 1 91 ? -11.809 -6.236 11.409 1.00 90.44 91 THR A C 1
ATOM 732 O O . THR A 1 91 ? -12.827 -5.546 11.476 1.00 90.44 91 THR A O 1
ATOM 735 N N . ILE A 1 92 ? -11.175 -6.449 10.252 1.00 90.00 92 ILE A N 1
ATOM 736 C CA . ILE A 1 92 ? -11.593 -5.808 9.001 1.00 90.00 92 ILE A CA 1
ATOM 737 C C . ILE A 1 92 ? -12.974 -6.325 8.590 1.00 90.00 92 ILE A C 1
ATOM 739 O O . ILE A 1 92 ? -13.853 -5.532 8.259 1.00 90.00 92 ILE A O 1
ATOM 743 N N . ASP A 1 93 ? -13.205 -7.638 8.645 1.00 88.69 93 ASP A N 1
ATOM 744 C CA . ASP A 1 93 ? -14.478 -8.223 8.225 1.00 88.69 93 ASP A CA 1
ATOM 745 C C . ASP A 1 93 ? -15.646 -7.774 9.109 1.00 88.69 93 ASP A C 1
ATOM 747 O O . ASP A 1 93 ? -16.693 -7.387 8.590 1.00 88.69 93 ASP A O 1
ATOM 751 N N . TYR A 1 94 ? -15.453 -7.740 10.430 1.00 86.69 94 TYR A N 1
ATOM 752 C CA . TYR A 1 94 ? -16.473 -7.279 11.367 1.00 86.69 94 TYR A CA 1
ATOM 753 C C . TYR A 1 94 ? -16.846 -5.823 11.093 1.00 86.69 94 TYR A C 1
ATOM 755 O O . TYR A 1 94 ? -18.029 -5.503 10.970 1.00 86.69 94 TYR A O 1
ATOM 763 N N . ILE A 1 95 ? -15.858 -4.936 10.934 1.00 83.12 95 ILE A N 1
ATOM 764 C CA . ILE A 1 95 ? -16.135 -3.513 10.720 1.00 83.12 95 ILE A CA 1
ATOM 765 C C . ILE A 1 95 ? -16.848 -3.288 9.378 1.00 83.12 95 ILE A C 1
ATOM 767 O O . ILE A 1 95 ? -17.831 -2.546 9.341 1.00 83.12 95 ILE A O 1
ATOM 771 N N . TYR A 1 96 ? -16.432 -3.958 8.298 1.00 82.94 96 TYR A N 1
ATOM 772 C CA . TYR A 1 96 ? -17.087 -3.823 6.989 1.00 82.94 96 TYR A CA 1
ATOM 773 C C . TYR A 1 96 ? -18.483 -4.455 6.932 1.00 82.94 96 TYR A C 1
ATOM 775 O O . TYR A 1 96 ? -19.353 -3.923 6.248 1.00 82.94 96 TYR A O 1
ATOM 783 N N . LYS A 1 97 ? -18.732 -5.557 7.651 1.00 82.50 97 LYS A N 1
ATOM 784 C CA . LYS A 1 97 ? -20.059 -6.194 7.700 1.00 82.50 97 LYS A CA 1
ATOM 785 C C . LYS A 1 97 ? -21.044 -5.446 8.587 1.00 82.50 97 LYS A C 1
ATOM 787 O O . LYS A 1 97 ? -22.233 -5.401 8.285 1.00 82.50 97 LYS A O 1
ATOM 792 N N . LYS A 1 98 ? -20.578 -4.911 9.717 1.00 73.44 98 LYS A N 1
ATOM 793 C CA . LYS A 1 98 ? -21.457 -4.341 10.747 1.00 73.44 98 LYS A CA 1
ATOM 794 C C . LYS A 1 98 ? -21.677 -2.848 10.601 1.00 73.44 98 LYS A C 1
ATOM 796 O O . LYS A 1 98 ? -22.632 -2.338 11.174 1.00 73.44 98 LYS A O 1
ATOM 801 N N . THR A 1 99 ? -20.842 -2.149 9.835 1.00 66.19 99 THR A N 1
ATOM 802 C CA . THR A 1 99 ? -20.925 -0.692 9.742 1.00 66.19 99 THR A CA 1
ATOM 803 C C . THR A 1 99 ? -20.966 -0.206 8.303 1.00 66.19 99 THR A C 1
ATOM 805 O O . THR A 1 99 ? -20.306 -0.735 7.416 1.00 66.19 99 THR A O 1
ATOM 808 N N . ARG A 1 100 ? -21.659 0.915 8.077 1.00 61.97 100 ARG A N 1
ATOM 809 C CA . ARG A 1 100 ? -21.549 1.704 6.832 1.00 61.97 100 ARG A CA 1
ATOM 810 C C . ARG A 1 100 ? -20.277 2.564 6.798 1.00 61.97 100 ARG A C 1
ATOM 812 O O . ARG A 1 100 ? -20.276 3.655 6.235 1.00 61.97 100 ARG A O 1
ATOM 819 N N . ILE A 1 101 ? -19.250 2.149 7.533 1.00 62.19 101 ILE A N 1
ATOM 820 C CA . ILE A 1 101 ? -18.172 3.003 8.024 1.00 62.19 101 ILE A CA 1
ATOM 821 C C . ILE A 1 101 ? -16.803 2.351 7.713 1.00 62.19 101 ILE A C 1
ATOM 823 O O . ILE A 1 101 ? -15.799 2.583 8.378 1.00 62.19 101 ILE A O 1
ATOM 827 N N . GLY A 1 102 ? -16.733 1.536 6.653 1.00 62.56 102 GLY A N 1
ATOM 828 C CA . GLY A 1 102 ? -15.498 0.862 6.228 1.00 62.56 102 GLY A CA 1
ATOM 829 C C . GLY A 1 102 ? -14.322 1.821 5.980 1.00 62.56 102 GLY A C 1
ATOM 830 O O . GLY A 1 102 ? -13.178 1.485 6.279 1.00 62.56 102 GLY A O 1
ATOM 831 N N . THR A 1 103 ? -14.607 3.053 5.546 1.00 62.53 103 THR A N 1
ATOM 832 C CA . THR A 1 103 ? -13.625 4.140 5.385 1.00 62.53 103 THR A CA 1
ATOM 833 C C . THR A 1 103 ? -12.932 4.560 6.680 1.00 62.53 103 THR A C 1
ATOM 835 O O . THR A 1 103 ? -11.896 5.218 6.621 1.00 62.53 103 THR A O 1
ATOM 838 N N . LEU A 1 104 ? -13.474 4.228 7.858 1.00 63.53 104 LEU A N 1
ATOM 839 C CA . LEU A 1 104 ? -12.954 4.762 9.118 1.00 63.53 104 LEU A CA 1
ATOM 840 C C . LEU A 1 104 ? -11.986 3.883 9.879 1.00 63.53 104 LEU A C 1
ATOM 842 O O . LEU A 1 104 ? -11.356 4.386 10.808 1.00 63.53 104 LEU A O 1
ATOM 846 N N . ILE A 1 105 ? -11.819 2.623 9.482 1.00 73.69 105 ILE A N 1
ATOM 847 C CA . ILE A 1 105 ? -10.810 1.748 10.098 1.00 73.69 105 ILE A CA 1
ATOM 848 C C . ILE A 1 105 ? -9.427 2.399 10.030 1.00 73.69 105 ILE A C 1
ATOM 850 O O . ILE A 1 105 ? -8.624 2.259 10.944 1.00 73.69 105 ILE A O 1
ATOM 854 N N . PHE A 1 106 ? -9.183 3.157 8.961 1.00 82.44 106 PHE A N 1
ATOM 855 C CA . PHE A 1 106 ? -7.893 3.757 8.657 1.00 82.44 106 PHE A CA 1
ATOM 856 C C . PHE A 1 106 ? -7.888 5.276 8.847 1.00 82.44 106 PHE A C 1
ATOM 858 O O . PHE A 1 106 ? -7.129 5.981 8.183 1.00 82.44 106 PHE A O 1
ATOM 865 N N . TYR A 1 107 ? -8.702 5.808 9.772 1.00 82.31 107 TYR A N 1
ATOM 866 C CA . TYR A 1 107 ? -8.645 7.224 10.159 1.00 82.31 107 TYR A CA 1
ATOM 867 C C . TYR A 1 107 ? -7.469 7.523 11.107 1.00 82.31 107 TYR A C 1
ATOM 869 O O . TYR A 1 107 ? -7.612 8.057 12.208 1.00 82.31 107 TYR A O 1
ATOM 877 N N . PHE A 1 108 ? -6.278 7.150 10.655 1.00 85.88 108 PHE A N 1
ATOM 878 C CA . PHE A 1 108 ? -5.035 7.165 11.404 1.00 85.88 108 PHE A CA 1
ATOM 879 C C . PHE A 1 108 ? -4.179 8.379 11.056 1.00 85.88 108 PHE A C 1
ATOM 881 O O . PHE A 1 108 ? -4.217 8.905 9.949 1.00 85.88 108 PHE A O 1
ATOM 888 N N . THR A 1 109 ? -3.387 8.836 12.026 1.00 89.69 109 THR A N 1
ATOM 889 C CA . THR A 1 109 ? -2.307 9.803 11.767 1.00 89.69 109 THR A CA 1
ATOM 890 C C . THR A 1 109 ? -1.070 9.074 11.221 1.00 89.69 109 THR A C 1
ATOM 892 O O . THR A 1 109 ? -0.985 7.849 11.358 1.00 89.69 109 THR A O 1
ATOM 895 N N . PRO A 1 110 ? -0.065 9.786 10.678 1.00 92.56 110 PRO A N 1
ATOM 896 C CA . PRO A 1 110 ? 1.169 9.156 10.203 1.00 92.56 110 PRO A CA 1
ATOM 897 C C . PRO A 1 110 ? 1.871 8.305 11.272 1.00 92.56 110 PRO A C 1
ATOM 899 O O . PRO A 1 110 ? 2.351 7.212 10.980 1.00 92.56 110 PRO A O 1
ATOM 902 N N . ALA A 1 111 ? 1.842 8.743 12.536 1.00 91.00 111 ALA A N 1
ATOM 903 C CA . ALA A 1 111 ? 2.407 7.991 13.657 1.00 91.00 111 ALA A CA 1
ATOM 904 C C . ALA A 1 111 ? 1.713 6.634 13.877 1.00 91.00 111 ALA A C 1
ATOM 906 O O . ALA A 1 111 ? 2.383 5.632 14.123 1.00 91.00 111 ALA A O 1
ATOM 907 N N . HIS A 1 112 ? 0.385 6.583 13.740 1.00 92.81 112 HIS A N 1
ATOM 908 C CA . HIS A 1 112 ? -0.385 5.345 13.869 1.00 92.81 112 HIS A CA 1
ATOM 909 C C . HIS A 1 112 ? -0.080 4.374 12.716 1.00 92.81 112 HIS A C 1
ATOM 911 O O . HIS A 1 112 ? 0.130 3.190 12.963 1.00 92.81 112 HIS A O 1
ATOM 917 N N . PHE A 1 113 ? 0.017 4.864 11.474 1.00 94.56 113 PHE A N 1
ATOM 918 C CA . PHE A 1 113 ? 0.418 4.034 10.330 1.00 94.56 113 PHE A CA 1
ATOM 919 C C . PHE A 1 113 ? 1.856 3.520 10.450 1.00 94.56 113 PHE A C 1
ATOM 921 O O . PHE A 1 113 ? 2.111 2.351 10.177 1.00 94.56 113 PHE A O 1
ATOM 928 N N . SER A 1 114 ? 2.781 4.360 10.919 1.00 95.00 114 SER A N 1
ATOM 929 C CA . SER A 1 114 ? 4.161 3.950 11.197 1.00 95.00 114 SER A CA 1
ATOM 930 C C . SER A 1 114 ? 4.242 2.888 12.293 1.00 95.00 114 SER A C 1
ATOM 932 O O . SER A 1 114 ? 5.063 1.973 12.211 1.00 95.00 114 SER A O 1
ATOM 934 N N . TYR A 1 115 ? 3.410 2.994 13.331 1.00 94.00 115 TYR A N 1
ATOM 935 C CA . TYR A 1 115 ? 3.314 1.968 14.366 1.00 94.00 115 TYR A CA 1
ATOM 936 C C . TYR A 1 115 ? 2.760 0.656 13.795 1.00 94.00 115 TYR A C 1
ATOM 938 O O . TYR A 1 115 ? 3.386 -0.385 13.971 1.00 94.00 115 TYR A O 1
ATOM 946 N N . LEU A 1 116 ? 1.653 0.715 13.043 1.00 94.50 116 LEU A N 1
ATOM 947 C CA . LEU A 1 116 ? 1.065 -0.452 12.380 1.00 94.50 116 LEU A CA 1
ATOM 948 C C . LEU A 1 116 ? 2.098 -1.182 11.515 1.00 94.50 116 LEU A C 1
ATOM 950 O O . LEU A 1 116 ? 2.281 -2.384 11.664 1.00 94.50 116 LEU A O 1
ATOM 954 N N . ALA A 1 117 ? 2.804 -0.452 10.651 1.00 95.56 117 ALA A N 1
ATOM 955 C CA . ALA A 1 117 ? 3.806 -1.023 9.760 1.00 95.56 117 ALA A CA 1
ATOM 956 C C . ALA A 1 117 ? 4.967 -1.689 10.516 1.00 95.56 117 ALA A C 1
ATOM 958 O O . ALA A 1 117 ? 5.365 -2.800 10.167 1.00 95.56 117 ALA A O 1
ATOM 959 N N . ARG A 1 118 ? 5.473 -1.054 11.584 1.00 95.81 118 ARG A N 1
ATOM 960 C CA . ARG A 1 118 ? 6.530 -1.630 12.435 1.00 95.81 118 ARG A CA 1
ATOM 961 C C . ARG A 1 118 ? 6.103 -2.945 13.073 1.00 95.81 118 ARG A C 1
ATOM 963 O O . ARG A 1 118 ? 6.860 -3.912 13.051 1.00 95.81 118 ARG A O 1
ATOM 970 N N . GLU A 1 119 ? 4.903 -2.979 13.637 1.00 94.75 119 GLU A N 1
ATOM 971 C CA . GLU A 1 119 ? 4.399 -4.173 14.311 1.00 94.75 119 GLU A CA 1
ATOM 972 C C . GLU A 1 119 ? 4.082 -5.296 13.315 1.00 94.75 119 GLU A C 1
ATOM 974 O O . GLU A 1 119 ? 4.419 -6.453 13.573 1.00 94.75 119 GLU A O 1
ATOM 979 N N . LEU A 1 120 ? 3.525 -4.973 12.141 1.00 94.38 120 LEU A N 1
ATOM 980 C CA . LEU A 1 120 ? 3.305 -5.951 11.071 1.00 94.38 120 LEU A CA 1
ATOM 981 C C . LEU A 1 120 ? 4.618 -6.587 10.595 1.00 94.38 120 LEU A C 1
ATOM 983 O O . LEU A 1 120 ? 4.684 -7.812 10.480 1.00 94.38 120 LEU A O 1
ATOM 987 N N . SER A 1 121 ? 5.653 -5.771 10.366 1.00 91.75 121 SER A N 1
ATOM 988 C CA . SER A 1 121 ? 6.982 -6.231 9.943 1.00 91.75 121 SER A CA 1
ATOM 989 C C . SER A 1 121 ? 7.619 -7.165 10.984 1.00 91.75 121 SER A C 1
ATOM 991 O O . SER A 1 121 ? 7.997 -8.296 10.676 1.00 91.75 121 SER A O 1
ATOM 993 N N . ARG A 1 122 ? 7.634 -6.764 12.265 1.00 86.44 122 ARG A N 1
ATOM 994 C CA . ARG A 1 122 ? 8.229 -7.555 13.364 1.00 86.44 122 ARG A CA 1
ATOM 995 C C . ARG A 1 122 ? 7.529 -8.885 13.607 1.00 86.44 122 ARG A C 1
ATOM 997 O O . ARG A 1 122 ? 8.180 -9.889 13.884 1.00 86.44 122 ARG A O 1
ATOM 1004 N N . THR A 1 123 ? 6.204 -8.892 13.518 1.00 84.38 123 THR A N 1
ATOM 1005 C CA . THR A 1 123 ? 5.391 -10.086 13.787 1.00 84.38 123 THR A CA 1
ATOM 1006 C C . THR A 1 123 ? 5.205 -10.975 12.559 1.00 84.38 123 THR A C 1
ATOM 1008 O O . THR A 1 123 ? 4.563 -12.017 12.667 1.00 84.38 123 THR A O 1
ATOM 1011 N N . LYS A 1 124 ? 5.763 -10.593 11.397 1.00 83.25 124 LYS A N 1
ATOM 1012 C CA . LYS A 1 124 ? 5.584 -11.278 10.104 1.00 83.25 124 LYS A CA 1
ATOM 1013 C C . LYS A 1 124 ? 4.108 -11.424 9.697 1.00 83.25 124 LYS A C 1
ATOM 1015 O O . LYS A 1 124 ? 3.761 -12.318 8.931 1.00 83.25 124 LYS A O 1
ATOM 1020 N N . LYS A 1 125 ? 3.240 -10.519 10.168 1.00 90.50 125 LYS A N 1
ATOM 1021 C CA . LYS A 1 125 ? 1.788 -10.508 9.895 1.00 90.50 125 LYS A CA 1
ATOM 1022 C C . LYS A 1 125 ? 1.392 -9.681 8.669 1.00 90.50 125 LYS A C 1
ATOM 1024 O O . LYS A 1 125 ? 0.208 -9.473 8.412 1.00 90.50 125 LYS A O 1
ATOM 1029 N N . VAL A 1 126 ? 2.370 -9.205 7.895 1.00 94.88 126 VAL A N 1
ATOM 1030 C CA . VAL A 1 126 ? 2.137 -8.424 6.669 1.00 94.88 126 VAL A CA 1
ATOM 1031 C C . VAL A 1 126 ? 1.215 -9.173 5.701 1.00 94.88 126 VAL A C 1
ATOM 1033 O O . VAL A 1 126 ? 0.280 -8.573 5.173 1.00 94.88 126 VAL A O 1
ATOM 1036 N N . TYR A 1 127 ? 1.424 -10.483 5.513 1.00 93.88 127 TYR A N 1
ATOM 1037 C CA . TYR A 1 127 ? 0.596 -11.290 4.612 1.00 93.88 127 TYR A CA 1
ATOM 1038 C C . TYR A 1 127 ? -0.869 -11.325 5.052 1.00 93.88 127 TYR A C 1
ATOM 1040 O O . TYR A 1 127 ? -1.748 -11.033 4.244 1.00 93.88 127 TYR A O 1
ATOM 1048 N N . ASP A 1 128 ? -1.136 -11.627 6.325 1.00 94.06 128 ASP A N 1
ATOM 1049 C CA . ASP A 1 128 ? -2.499 -11.727 6.857 1.00 94.06 128 ASP A CA 1
ATOM 1050 C C . ASP A 1 128 ? -3.231 -10.390 6.769 1.00 94.06 128 ASP A C 1
ATOM 1052 O O . ASP A 1 128 ? -4.387 -10.337 6.352 1.00 94.06 128 ASP A O 1
ATOM 1056 N N . PHE A 1 129 ? -2.545 -9.292 7.097 1.00 95.50 129 PHE A N 1
ATOM 1057 C CA . PHE A 1 129 ? -3.115 -7.951 7.014 1.00 95.50 129 PHE A CA 1
ATOM 1058 C C . PHE A 1 129 ? -3.506 -7.582 5.578 1.00 95.50 129 PHE A C 1
ATOM 1060 O O . PHE A 1 129 ? -4.654 -7.211 5.321 1.00 95.50 129 PHE A O 1
ATOM 1067 N N . PHE A 1 130 ? -2.587 -7.732 4.620 1.00 94.88 130 PHE A N 1
ATOM 1068 C CA . PHE A 1 130 ? -2.874 -7.402 3.224 1.00 94.88 130 PHE A CA 1
ATOM 1069 C C . PHE A 1 130 ? -3.830 -8.393 2.557 1.00 94.88 130 PHE A C 1
ATOM 1071 O O . PHE A 1 130 ? -4.602 -7.985 1.692 1.00 94.88 130 PHE A O 1
ATOM 1078 N N . SER A 1 131 ? -3.861 -9.654 2.988 1.00 94.00 131 SER A N 1
ATOM 1079 C CA . SER A 1 131 ? -4.849 -10.638 2.528 1.00 94.00 131 SER A CA 1
ATOM 1080 C C . SER A 1 131 ? -6.246 -10.329 3.071 1.00 94.00 131 SER A C 1
ATOM 1082 O O . SER A 1 131 ? -7.232 -10.443 2.346 1.00 94.00 131 SER A O 1
ATOM 1084 N N . ALA A 1 132 ? -6.353 -9.877 4.325 1.00 93.75 132 ALA A N 1
ATOM 1085 C CA . ALA A 1 132 ? -7.616 -9.442 4.919 1.00 93.75 132 ALA A CA 1
ATOM 1086 C C . ALA A 1 132 ? -8.191 -8.200 4.227 1.00 93.75 132 ALA A C 1
ATOM 1088 O O . ALA A 1 132 ? -9.407 -8.124 4.006 1.00 93.75 132 ALA A O 1
ATOM 1089 N N . LEU A 1 133 ? -7.322 -7.258 3.845 1.00 93.81 133 LEU A N 1
ATOM 1090 C CA . LEU A 1 133 ? -7.683 -6.141 2.977 1.00 93.81 133 LEU A CA 1
ATOM 1091 C C . LEU A 1 133 ? -8.123 -6.649 1.600 1.00 93.81 133 LEU A C 1
ATOM 1093 O O . LEU A 1 133 ? -9.208 -6.315 1.140 1.00 93.81 133 LEU A O 1
ATOM 1097 N N . SER A 1 134 ? -7.334 -7.510 0.964 1.00 92.75 134 SER A N 1
ATOM 1098 C CA . SER A 1 134 ? -7.541 -7.941 -0.427 1.00 92.75 134 SER A CA 1
ATOM 1099 C C . SER A 1 134 ? -8.680 -8.946 -0.624 1.00 92.75 134 SER A C 1
ATOM 1101 O O . SER A 1 134 ? -8.866 -9.446 -1.728 1.00 92.75 134 SER A O 1
ATOM 1103 N N . LYS A 1 135 ? -9.487 -9.222 0.407 1.00 91.25 135 LYS A N 1
ATOM 1104 C CA . LYS A 1 135 ? -10.760 -9.945 0.250 1.00 91.25 135 LYS A CA 1
ATOM 1105 C C . LYS A 1 135 ? -11.781 -9.175 -0.592 1.00 91.25 135 LYS A C 1
ATOM 1107 O O . LYS A 1 135 ? -12.667 -9.794 -1.168 1.00 91.25 135 LYS A O 1
ATOM 1112 N N . ASP A 1 136 ? -11.688 -7.847 -0.623 1.00 88.50 136 ASP A N 1
ATOM 1113 C CA . ASP A 1 136 ? -12.602 -6.979 -1.366 1.00 88.50 136 ASP A CA 1
ATOM 1114 C C . ASP A 1 136 ? -11.878 -5.694 -1.797 1.00 88.50 136 ASP A C 1
ATOM 1116 O O . ASP A 1 136 ? -11.193 -5.054 -0.992 1.00 88.50 136 ASP A O 1
ATOM 1120 N N . LYS A 1 137 ? -12.081 -5.281 -3.054 1.00 90.88 137 LYS A N 1
ATOM 1121 C CA . LYS A 1 137 ? -11.545 -4.043 -3.629 1.00 90.88 137 LYS A CA 1
ATOM 1122 C C . LYS A 1 137 ? -11.822 -2.814 -2.758 1.00 90.88 137 LYS A C 1
ATOM 1124 O O . LYS A 1 137 ? -10.941 -1.970 -2.613 1.00 90.88 137 LYS A O 1
ATOM 1129 N N . TYR A 1 138 ? -12.993 -2.723 -2.118 1.00 89.06 138 TYR A N 1
ATOM 1130 C CA . TYR A 1 138 ? -13.348 -1.556 -1.300 1.00 89.06 138 TYR A CA 1
ATOM 1131 C C . TYR A 1 138 ? -12.467 -1.420 -0.053 1.00 89.06 138 TYR A C 1
ATOM 1133 O O . TYR A 1 138 ? -12.167 -0.309 0.381 1.00 89.06 138 TYR A O 1
ATOM 1141 N N . ARG A 1 139 ? -12.014 -2.542 0.518 1.00 91.75 139 ARG A N 1
ATOM 1142 C CA . ARG A 1 139 ? -11.198 -2.551 1.741 1.00 91.75 139 ARG A CA 1
ATOM 1143 C C . ARG A 1 139 ? -9.796 -2.022 1.476 1.00 91.75 139 ARG A C 1
ATOM 1145 O O . ARG A 1 139 ? -9.319 -1.151 2.203 1.00 91.75 139 ARG A O 1
ATOM 1152 N N . VAL A 1 140 ? -9.167 -2.521 0.412 1.00 93.00 140 VAL A N 1
ATOM 1153 C CA . VAL A 1 140 ? -7.863 -2.044 -0.067 1.00 93.00 140 VAL A CA 1
ATOM 1154 C C . VAL A 1 140 ? -7.944 -0.577 -0.495 1.00 93.00 140 VAL A C 1
ATOM 1156 O O . VAL A 1 140 ? -7.082 0.214 -0.115 1.00 93.00 140 VAL A O 1
ATOM 1159 N N . HIS A 1 141 ? -8.998 -0.197 -1.219 1.00 93.12 141 HIS A N 1
ATOM 1160 C CA . HIS A 1 141 ? -9.219 1.183 -1.649 1.00 93.12 141 HIS A CA 1
ATOM 1161 C C . HIS A 1 141 ? -9.306 2.147 -0.452 1.00 93.12 141 HIS A C 1
ATOM 1163 O O . HIS A 1 141 ? -8.598 3.151 -0.407 1.00 93.12 141 HIS A O 1
ATOM 1169 N N . HIS A 1 142 ? -10.102 1.835 0.575 1.00 91.12 142 HIS A N 1
ATOM 1170 C CA . HIS A 1 142 ? -10.190 2.686 1.768 1.00 91.12 142 HIS A CA 1
ATOM 1171 C C . HIS A 1 142 ? -8.901 2.709 2.599 1.00 91.12 142 HIS A C 1
ATOM 1173 O O . HIS A 1 142 ? -8.607 3.721 3.235 1.00 91.12 142 HIS A O 1
ATOM 1179 N N . PHE A 1 143 ? -8.127 1.619 2.617 1.00 93.62 143 PHE A N 1
ATOM 1180 C CA . PHE A 1 143 ? -6.801 1.624 3.237 1.00 93.62 143 PHE A CA 1
ATOM 1181 C C . PHE A 1 143 ? -5.874 2.626 2.539 1.00 93.62 143 PHE A C 1
ATOM 1183 O O . PHE A 1 143 ? -5.271 3.467 3.207 1.00 93.62 143 PHE A O 1
ATOM 1190 N N . ALA A 1 144 ? -5.837 2.603 1.205 1.00 94.50 144 ALA A N 1
ATOM 1191 C CA . ALA A 1 144 ? -5.073 3.555 0.407 1.00 94.50 144 ALA A CA 1
ATOM 1192 C C . ALA A 1 144 ? -5.528 5.009 0.636 1.00 94.50 144 ALA A C 1
ATOM 1194 O O . ALA A 1 144 ? -4.699 5.873 0.923 1.00 94.50 144 ALA A O 1
ATOM 1195 N N . GLN A 1 145 ? -6.839 5.269 0.645 1.00 91.75 145 GLN A N 1
ATOM 1196 C CA . GLN A 1 145 ? -7.380 6.588 1.000 1.00 91.75 145 GLN A CA 1
ATOM 1197 C C . GLN A 1 145 ? -6.964 7.032 2.410 1.00 91.75 145 GLN A C 1
ATOM 1199 O O . GLN A 1 145 ? -6.686 8.211 2.644 1.00 91.75 145 GLN A O 1
ATOM 1204 N N . GLY A 1 146 ? -6.915 6.096 3.363 1.00 90.88 146 GLY A N 1
ATOM 1205 C CA . GLY A 1 146 ? -6.439 6.346 4.721 1.00 90.88 146 GLY A CA 1
ATOM 1206 C C . GLY A 1 146 ? -4.993 6.844 4.746 1.00 90.88 146 GLY A C 1
ATOM 1207 O O . GLY A 1 146 ? -4.701 7.826 5.432 1.00 90.88 146 GLY A O 1
ATOM 1208 N N . LEU A 1 147 ? -4.109 6.224 3.953 1.00 93.94 147 LEU A N 1
ATOM 1209 C CA . LEU A 1 147 ? -2.714 6.656 3.809 1.00 93.94 147 LEU A CA 1
ATOM 1210 C C . LEU A 1 147 ? -2.619 8.081 3.257 1.00 93.94 147 LEU A C 1
ATOM 1212 O O . LEU A 1 147 ? -1.834 8.892 3.748 1.00 93.94 147 LEU A O 1
ATOM 1216 N N . VAL A 1 148 ? -3.438 8.400 2.261 1.00 92.38 148 VAL A N 1
ATOM 1217 C CA . VAL A 1 148 ? -3.388 9.683 1.552 1.00 92.38 148 VAL A CA 1
ATOM 1218 C C . VAL A 1 148 ? -3.943 10.827 2.388 1.00 92.38 148 VAL A C 1
ATOM 1220 O O . VAL A 1 148 ? -3.319 11.879 2.488 1.00 92.38 148 VAL A O 1
ATOM 1223 N N . ARG A 1 149 ? -5.064 10.613 3.085 1.00 84.62 149 ARG A N 1
ATOM 1224 C CA . ARG A 1 149 ? -5.778 11.656 3.846 1.00 84.62 149 ARG A CA 1
ATOM 1225 C C . ARG A 1 149 ? -4.919 12.383 4.887 1.00 84.62 149 ARG A C 1
ATOM 1227 O O . ARG A 1 149 ? -5.306 13.451 5.367 1.00 84.62 149 ARG A O 1
ATOM 1234 N N . LYS A 1 150 ? -3.799 11.788 5.300 1.00 81.12 150 LYS A N 1
ATOM 1235 C CA . LYS A 1 150 ? -2.872 12.340 6.293 1.00 81.12 150 LYS A CA 1
ATOM 1236 C C . LYS A 1 150 ? -1.415 12.355 5.829 1.00 81.12 150 LYS A C 1
ATOM 1238 O O . LYS A 1 150 ? -0.546 12.495 6.682 1.00 81.12 150 LYS A O 1
ATOM 1243 N N . ASN A 1 151 ? -1.144 12.219 4.527 1.00 88.62 151 ASN A N 1
ATOM 1244 C CA . ASN A 1 151 ? 0.215 12.150 3.972 1.00 88.62 151 ASN A CA 1
ATOM 1245 C C . ASN A 1 151 ? 1.078 11.078 4.666 1.00 88.62 151 ASN A C 1
ATOM 1247 O O . ASN A 1 151 ? 2.235 11.293 5.017 1.00 88.62 151 ASN A O 1
ATOM 1251 N N . ALA A 1 152 ? 0.483 9.911 4.913 1.00 93.88 152 ALA A N 1
ATOM 1252 C CA . ALA A 1 152 ? 1.071 8.823 5.684 1.00 93.88 152 ALA A CA 1
ATOM 1253 C C . ALA A 1 152 ? 1.686 7.710 4.817 1.00 93.88 152 ALA A C 1
ATOM 1255 O O . ALA A 1 152 ? 2.130 6.708 5.372 1.00 93.88 152 ALA A O 1
ATOM 1256 N N . ILE A 1 153 ? 1.742 7.877 3.489 1.00 96.06 153 ILE A N 1
ATOM 1257 C CA . ILE A 1 153 ? 2.302 6.886 2.550 1.00 96.06 153 ILE A CA 1
ATOM 1258 C C . ILE A 1 153 ? 3.730 6.508 2.960 1.00 96.06 153 ILE A C 1
ATOM 1260 O O . ILE A 1 153 ? 3.991 5.354 3.294 1.00 96.06 153 ILE A O 1
ATOM 1264 N N . GLU A 1 154 ? 4.631 7.491 3.040 1.00 95.12 154 GLU A N 1
ATOM 1265 C CA . GLU A 1 154 ? 6.018 7.264 3.471 1.00 95.12 154 GLU A CA 1
ATOM 1266 C C . GLU A 1 154 ? 6.072 6.679 4.888 1.00 95.12 154 GLU A C 1
ATOM 1268 O O . GLU A 1 154 ? 6.810 5.735 5.146 1.00 95.12 154 GLU A O 1
ATOM 1273 N N . SER A 1 155 ? 5.233 7.171 5.806 1.00 95.44 155 SER A N 1
ATOM 1274 C CA . SER A 1 155 ? 5.210 6.689 7.195 1.00 95.44 155 SER A CA 1
ATOM 1275 C C . SER A 1 155 ? 4.819 5.217 7.325 1.00 95.44 155 SER A C 1
ATOM 1277 O O . SER A 1 155 ? 5.299 4.550 8.239 1.00 95.44 155 SER A O 1
ATOM 1279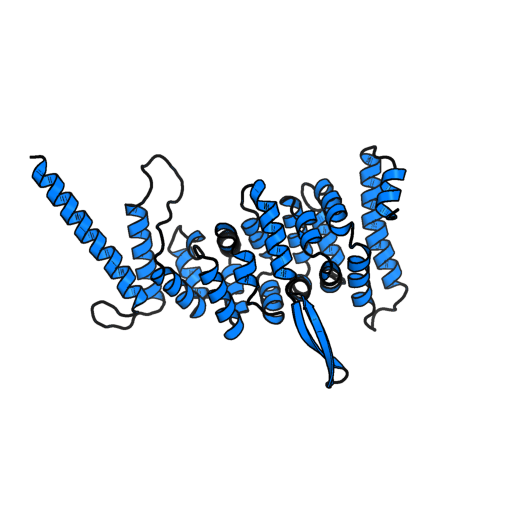 N N . PHE A 1 156 ? 3.958 4.715 6.438 1.00 96.38 156 PHE A N 1
ATOM 1280 C CA . PHE A 1 156 ? 3.543 3.316 6.424 1.00 96.38 156 PHE A CA 1
ATOM 1281 C C . PHE A 1 156 ? 4.562 2.411 5.729 1.00 96.38 156 PHE A C 1
ATOM 1283 O O . PHE A 1 156 ? 4.872 1.341 6.233 1.00 96.38 156 PHE A O 1
ATOM 1290 N N . PHE A 1 157 ? 5.098 2.815 4.579 1.00 95.44 157 PHE A N 1
ATOM 1291 C CA . PHE A 1 157 ? 6.011 1.958 3.817 1.00 95.44 157 PHE A CA 1
ATOM 1292 C C . PHE A 1 157 ? 7.442 1.972 4.358 1.00 95.44 157 PHE A C 1
ATOM 1294 O O . PHE A 1 157 ? 8.174 0.999 4.173 1.00 95.44 157 PHE A O 1
ATOM 1301 N N . LYS A 1 158 ? 7.848 3.031 5.070 1.00 93.38 158 LYS A N 1
ATOM 1302 C CA . LYS A 1 158 ? 9.208 3.158 5.598 1.00 93.38 158 LYS A CA 1
ATOM 1303 C C . LYS A 1 158 ? 9.635 2.021 6.534 1.00 93.38 158 LYS A C 1
ATOM 1305 O O . LYS A 1 158 ? 10.720 1.474 6.349 1.00 93.38 158 LYS A O 1
ATOM 1310 N N . PRO A 1 159 ? 8.803 1.590 7.493 1.00 94.31 159 PRO A N 1
ATOM 1311 C CA . PRO A 1 159 ? 9.175 0.492 8.378 1.00 94.31 159 PRO A CA 1
ATOM 1312 C C . PRO A 1 159 ? 9.156 -0.904 7.750 1.00 94.31 159 PRO A C 1
ATOM 1314 O O . PRO A 1 159 ? 9.633 -1.834 8.390 1.00 94.31 159 PRO A O 1
ATOM 1317 N N . LEU A 1 160 ? 8.569 -1.073 6.562 1.00 94.81 160 LEU A N 1
ATOM 1318 C CA . LEU A 1 160 ? 8.479 -2.372 5.896 1.00 94.81 160 LEU A CA 1
ATOM 1319 C C . LEU A 1 160 ? 9.801 -2.688 5.192 1.00 94.81 160 LEU A C 1
ATOM 1321 O O . LEU A 1 160 ? 10.278 -1.869 4.408 1.00 94.81 160 LEU A O 1
ATOM 1325 N N . GLY A 1 161 ? 10.376 -3.863 5.455 1.00 93.12 161 GLY A N 1
ATOM 1326 C CA . GLY A 1 161 ? 11.600 -4.325 4.794 1.00 93.12 161 GLY A CA 1
ATOM 1327 C C . GLY A 1 161 ? 11.340 -4.924 3.409 1.00 93.12 161 GLY A C 1
ATOM 1328 O O . GLY A 1 161 ? 10.199 -5.052 2.962 1.00 93.12 161 GLY A O 1
ATOM 1329 N N . LEU A 1 162 ? 12.389 -5.365 2.717 1.00 93.50 162 LEU A N 1
ATOM 1330 C CA . LEU A 1 162 ? 12.270 -5.912 1.354 1.00 93.50 162 LEU A CA 1
ATOM 1331 C C . LEU A 1 162 ? 11.351 -7.134 1.261 1.00 93.50 162 LEU A C 1
ATOM 1333 O O . LEU A 1 162 ? 10.531 -7.232 0.345 1.00 93.50 162 LEU A O 1
ATOM 1337 N N . LYS A 1 163 ? 11.455 -8.056 2.226 1.00 92.44 163 LYS A N 1
ATOM 1338 C CA . LYS A 1 163 ? 10.598 -9.250 2.283 1.00 92.44 163 LYS A CA 1
ATOM 1339 C C . LYS A 1 163 ? 9.137 -8.893 2.565 1.00 92.44 163 LYS A C 1
ATOM 1341 O O . LYS A 1 163 ? 8.226 -9.552 2.056 1.00 92.44 163 LYS A O 1
ATOM 1346 N N . ASP A 1 164 ? 8.908 -7.839 3.342 1.00 95.50 164 ASP A N 1
ATOM 1347 C CA . ASP A 1 164 ? 7.564 -7.327 3.585 1.00 95.50 164 ASP A CA 1
ATOM 1348 C C . ASP A 1 164 ? 6.987 -6.764 2.289 1.00 95.50 164 ASP A C 1
ATOM 1350 O O . ASP A 1 164 ? 5.874 -7.119 1.927 1.00 95.50 164 ASP A O 1
ATOM 1354 N N . MET A 1 165 ? 7.755 -5.980 1.529 1.00 95.19 165 MET A N 1
ATOM 1355 C CA . MET A 1 165 ? 7.309 -5.412 0.249 1.00 95.19 165 MET A CA 1
ATOM 1356 C C . MET A 1 165 ? 6.966 -6.473 -0.801 1.00 95.19 165 MET A C 1
ATOM 1358 O O . MET A 1 165 ? 5.967 -6.341 -1.510 1.00 95.19 165 MET A O 1
ATOM 1362 N N . GLU A 1 166 ? 7.740 -7.557 -0.863 1.00 93.88 166 GLU A N 1
ATOM 1363 C CA . GLU A 1 166 ? 7.379 -8.750 -1.635 1.00 93.88 166 GLU A CA 1
ATOM 1364 C C . GLU A 1 166 ? 6.032 -9.326 -1.169 1.00 93.88 166 GLU A C 1
ATOM 1366 O O . GLU A 1 166 ? 5.148 -9.606 -1.981 1.00 93.88 166 GLU A O 1
ATOM 1371 N N . THR A 1 167 ? 5.861 -9.485 0.144 1.00 94.75 167 THR A N 1
ATOM 1372 C CA . THR A 1 167 ? 4.643 -10.039 0.748 1.00 94.75 167 THR A CA 1
ATOM 1373 C C . THR A 1 167 ? 3.426 -9.162 0.457 1.00 94.75 167 THR A C 1
ATOM 1375 O O . THR A 1 167 ? 2.371 -9.678 0.095 1.00 94.75 167 THR A O 1
ATOM 1378 N N . VAL A 1 168 ? 3.588 -7.842 0.548 1.00 94.81 168 VAL A N 1
ATOM 1379 C CA . VAL A 1 168 ? 2.582 -6.838 0.196 1.00 94.81 168 VAL A CA 1
ATOM 1380 C C . VAL A 1 168 ? 2.155 -6.995 -1.265 1.00 94.81 168 VAL A C 1
ATOM 1382 O O . VAL A 1 168 ? 0.960 -7.094 -1.544 1.00 94.81 168 VAL A O 1
ATOM 1385 N N . ALA A 1 169 ? 3.112 -7.071 -2.197 1.00 92.62 169 ALA A N 1
ATOM 1386 C CA . ALA A 1 169 ? 2.821 -7.227 -3.621 1.00 92.62 169 ALA A CA 1
ATOM 1387 C C . ALA A 1 169 ? 2.072 -8.537 -3.923 1.00 92.62 169 ALA A C 1
ATOM 1389 O O . ALA A 1 169 ? 1.076 -8.529 -4.650 1.00 92.62 169 ALA A O 1
ATOM 1390 N N . ARG A 1 170 ? 2.504 -9.652 -3.317 1.00 91.75 170 ARG A N 1
ATOM 1391 C CA . ARG A 1 170 ? 1.852 -10.965 -3.466 1.00 91.75 170 ARG A CA 1
ATOM 1392 C C . ARG A 1 170 ? 0.435 -10.977 -2.892 1.00 91.75 170 ARG A C 1
ATOM 1394 O O . ARG A 1 170 ? -0.471 -11.497 -3.536 1.00 91.75 170 ARG A O 1
ATOM 1401 N N . ALA A 1 171 ? 0.248 -10.418 -1.697 1.00 92.06 171 ALA A N 1
ATOM 1402 C CA . ALA A 1 171 ? -1.035 -10.422 -1.000 1.00 92.06 171 ALA A CA 1
ATOM 1403 C C . ALA A 1 171 ? -2.067 -9.502 -1.668 1.00 92.06 171 ALA A C 1
ATOM 1405 O O . ALA A 1 171 ? -3.244 -9.853 -1.722 1.00 92.06 171 ALA A O 1
ATOM 1406 N N . MET A 1 172 ? -1.639 -8.355 -2.212 1.00 90.31 172 MET A N 1
ATOM 1407 C CA . MET A 1 172 ? -2.535 -7.468 -2.962 1.00 90.31 172 MET A CA 1
ATOM 1408 C C . MET A 1 172 ? -2.999 -8.085 -4.283 1.00 90.31 172 MET A C 1
ATOM 1410 O O . MET A 1 172 ? -4.169 -7.940 -4.641 1.00 90.31 172 MET A O 1
ATOM 1414 N N . GLY A 1 173 ? -2.115 -8.788 -4.999 1.00 87.25 173 GLY A N 1
ATOM 1415 C CA . GLY A 1 173 ? -2.460 -9.512 -6.224 1.00 87.25 173 GLY A CA 1
ATOM 1416 C C . GLY A 1 173 ? -3.284 -8.667 -7.207 1.00 87.25 173 GLY A C 1
ATOM 1417 O O . GLY A 1 173 ? -2.892 -7.561 -7.582 1.00 87.25 173 GLY A O 1
ATOM 1418 N N . HIS A 1 174 ? -4.460 -9.173 -7.593 1.00 85.88 174 HIS A N 1
ATOM 1419 C CA . HIS A 1 174 ? -5.375 -8.505 -8.529 1.00 85.88 174 HIS A CA 1
ATOM 1420 C C . HIS A 1 174 ? -6.018 -7.217 -7.976 1.00 85.88 174 HIS A C 1
ATOM 1422 O O . HIS A 1 174 ? -6.533 -6.411 -8.750 1.00 85.88 174 HIS A O 1
ATOM 1428 N N . ASN A 1 175 ? -5.963 -6.979 -6.659 1.00 93.19 175 ASN A N 1
ATOM 1429 C CA . ASN A 1 175 ? -6.507 -5.777 -6.019 1.00 93.19 175 ASN A CA 1
ATOM 1430 C C . ASN A 1 175 ? -5.529 -4.599 -5.983 1.00 93.19 175 ASN A C 1
ATOM 1432 O O . ASN A 1 175 ? -5.883 -3.538 -5.466 1.00 93.19 175 ASN A O 1
ATOM 1436 N N . ILE A 1 176 ? -4.341 -4.721 -6.589 1.00 92.81 176 ILE A N 1
ATOM 1437 C CA . ILE A 1 176 ? -3.430 -3.578 -6.734 1.00 92.81 176 ILE A CA 1
ATOM 1438 C C . ILE A 1 176 ? -4.103 -2.403 -7.459 1.00 92.81 176 ILE A C 1
ATOM 1440 O O . ILE A 1 176 ? -3.864 -1.256 -7.106 1.00 92.81 176 ILE A O 1
ATOM 1444 N N . GLY A 1 177 ? -5.009 -2.667 -8.408 1.00 92.94 177 GLY A N 1
ATOM 1445 C CA . GLY A 1 177 ? -5.772 -1.612 -9.079 1.00 92.94 177 GLY A CA 1
ATOM 1446 C C . GLY A 1 177 ? -6.643 -0.811 -8.111 1.00 92.94 177 GLY A C 1
ATOM 1447 O O . GLY A 1 177 ? -6.653 0.410 -8.170 1.00 92.94 177 GLY A O 1
ATOM 1448 N N . ALA A 1 178 ? -7.301 -1.482 -7.162 1.00 94.56 178 ALA A N 1
ATOM 1449 C CA . ALA A 1 178 ? -8.108 -0.821 -6.138 1.00 94.56 178 ALA A CA 1
ATOM 1450 C C . ALA A 1 178 ? -7.251 -0.024 -5.142 1.00 94.56 178 ALA A C 1
ATOM 1452 O O . ALA A 1 178 ? -7.677 1.025 -4.664 1.00 94.56 178 ALA A O 1
ATOM 1453 N N . PHE A 1 179 ? -6.037 -0.502 -4.849 1.00 95.62 179 PHE A N 1
ATOM 1454 C CA . PHE A 1 179 ? -5.066 0.241 -4.044 1.00 95.62 179 PHE A CA 1
ATOM 1455 C C . PHE A 1 179 ? -4.651 1.535 -4.745 1.00 95.62 179 PHE A C 1
ATOM 1457 O O . PHE A 1 179 ? -4.708 2.601 -4.141 1.00 95.62 179 PHE A O 1
ATOM 1464 N N . MET A 1 180 ? -4.283 1.445 -6.025 1.00 95.56 180 MET A N 1
ATOM 1465 C CA . MET A 1 180 ? -3.877 2.603 -6.824 1.00 95.56 180 MET A CA 1
ATOM 1466 C C . MET A 1 180 ? -5.024 3.600 -6.988 1.00 95.56 180 MET A C 1
ATOM 1468 O O . MET A 1 180 ? -4.836 4.787 -6.747 1.00 95.56 180 MET A O 1
ATOM 1472 N N . ASP A 1 181 ? -6.222 3.115 -7.306 1.00 93.31 181 ASP A N 1
ATOM 1473 C CA . ASP A 1 181 ? -7.434 3.931 -7.359 1.00 93.31 181 ASP A CA 1
ATOM 1474 C C . ASP A 1 181 ? -7.680 4.655 -6.025 1.00 93.31 181 ASP A C 1
ATOM 1476 O O . ASP A 1 181 ? -7.889 5.860 -6.003 1.00 93.31 181 ASP A O 1
ATOM 1480 N N . GLY A 1 182 ? -7.540 3.965 -4.889 1.00 93.62 182 GLY A N 1
ATOM 1481 C CA . GLY A 1 182 ? -7.680 4.588 -3.571 1.00 93.62 182 GLY A CA 1
ATOM 1482 C C . GLY A 1 182 ? -6.575 5.593 -3.226 1.00 93.62 182 GLY A C 1
ATOM 1483 O O . GLY A 1 182 ? -6.852 6.560 -2.517 1.00 93.62 182 GLY A O 1
ATOM 1484 N N . LEU A 1 183 ? -5.348 5.407 -3.731 1.00 95.31 183 LEU A N 1
ATOM 1485 C CA . LEU A 1 183 ? -4.267 6.383 -3.562 1.00 95.31 183 LEU A CA 1
ATOM 1486 C C . LEU A 1 183 ? -4.573 7.687 -4.304 1.00 95.31 183 LEU A C 1
ATOM 1488 O O . LEU A 1 183 ? -4.380 8.772 -3.761 1.00 95.31 183 LEU A O 1
ATOM 1492 N N . PHE A 1 184 ? -5.070 7.573 -5.534 1.00 94.31 184 PHE A N 1
ATOM 1493 C CA . PHE A 1 184 ? -5.324 8.715 -6.408 1.00 94.31 184 PHE A CA 1
ATOM 1494 C C . PHE A 1 184 ? -6.777 9.206 -6.382 1.00 94.31 184 PHE A C 1
ATOM 1496 O O . PHE A 1 184 ? -7.121 10.123 -7.131 1.00 94.31 184 PHE A O 1
ATOM 1503 N N . TYR A 1 185 ? -7.606 8.681 -5.471 1.00 90.88 185 TYR A N 1
ATOM 1504 C CA . TYR A 1 185 ? -8.941 9.201 -5.160 1.00 90.88 185 TYR A CA 1
ATOM 1505 C C . TYR A 1 185 ? -8.850 10.503 -4.347 1.00 90.88 185 TYR A C 1
ATOM 1507 O O . TYR A 1 185 ? -9.265 10.606 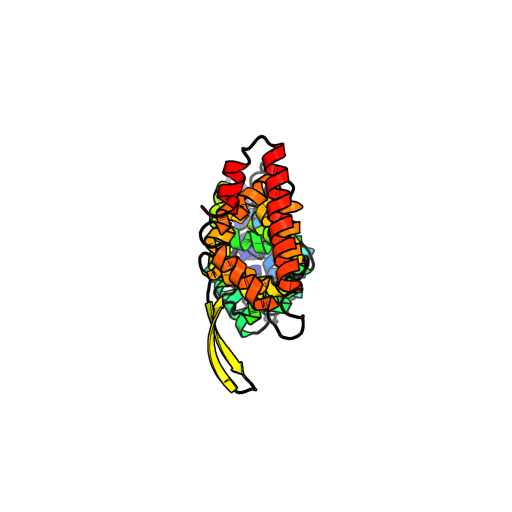-3.190 1.00 90.88 185 TYR A O 1
ATOM 1515 N N . VAL A 1 186 ? -8.245 11.511 -4.961 1.00 87.88 186 VAL A N 1
ATOM 1516 C CA . VAL A 1 186 ? -8.024 12.852 -4.427 1.00 87.88 186 VAL A CA 1
ATOM 1517 C C . VAL A 1 186 ? -8.251 13.888 -5.517 1.00 87.88 186 VAL A C 1
ATOM 1519 O O . VAL A 1 186 ? -8.460 13.552 -6.683 1.00 87.88 186 VAL A O 1
ATOM 1522 N N . LYS A 1 187 ? -8.225 15.166 -5.136 1.00 86.62 187 LYS A N 1
ATOM 1523 C CA . LYS A 1 187 ? -8.231 16.259 -6.108 1.00 86.62 187 LYS A CA 1
ATOM 1524 C C . LYS A 1 187 ? -6.974 16.182 -6.971 1.00 86.62 187 LYS A C 1
ATOM 1526 O O . LYS A 1 187 ? -5.912 15.806 -6.478 1.00 86.62 187 LYS A O 1
ATOM 1531 N N . ASP A 1 188 ? -7.080 16.600 -8.229 1.00 83.69 188 ASP A N 1
ATOM 1532 C CA . ASP A 1 188 ? -5.961 16.535 -9.178 1.00 83.69 188 ASP A CA 1
ATOM 1533 C C . ASP A 1 188 ? -4.715 17.289 -8.688 1.00 83.69 188 ASP A C 1
ATOM 1535 O O . ASP A 1 188 ? -3.598 16.827 -8.910 1.00 83.69 188 ASP A O 1
ATOM 1539 N N . SER A 1 189 ? -4.898 18.378 -7.926 1.00 83.19 189 SER A N 1
ATOM 1540 C CA . SER A 1 189 ? -3.809 19.137 -7.291 1.00 83.19 189 SER A CA 1
ATOM 1541 C C . SER A 1 189 ? -2.915 18.291 -6.384 1.00 83.19 189 SER A C 1
ATOM 1543 O O . SER A 1 189 ? -1.729 18.580 -6.245 1.00 83.19 189 SER A O 1
AT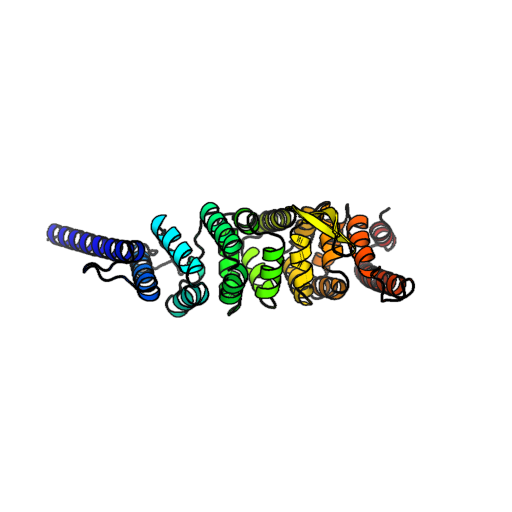OM 1545 N N . ASP A 1 190 ? -3.475 17.249 -5.772 1.00 88.81 190 ASP A N 1
ATOM 1546 C CA . ASP A 1 190 ? -2.795 16.457 -4.750 1.00 88.81 190 ASP A CA 1
ATOM 1547 C C . ASP A 1 190 ? -2.121 15.221 -5.366 1.00 88.81 190 ASP A C 1
ATOM 1549 O O . ASP A 1 190 ? -1.168 14.687 -4.797 1.00 88.81 190 ASP A O 1
ATOM 1553 N N . LYS A 1 191 ? -2.558 14.780 -6.559 1.00 90.88 191 LYS A N 1
ATOM 1554 C CA . LYS A 1 191 ? -2.045 13.571 -7.234 1.00 90.88 191 LYS A CA 1
ATOM 1555 C C . LYS A 1 191 ? -0.533 13.616 -7.448 1.00 90.88 191 LYS A C 1
ATOM 1557 O O . LYS A 1 191 ? 0.136 12.603 -7.254 1.00 90.88 191 LYS A O 1
ATOM 1562 N N . VAL A 1 192 ? 0.014 14.796 -7.755 1.00 90.44 192 VAL A N 1
ATOM 1563 C CA . VAL A 1 192 ? 1.463 15.022 -7.896 1.00 90.44 192 VAL A CA 1
ATOM 1564 C C . VAL A 1 192 ? 2.203 14.644 -6.612 1.00 90.44 192 VAL A C 1
ATOM 1566 O O . VAL A 1 192 ? 3.135 13.839 -6.644 1.00 90.44 192 VAL A O 1
ATOM 1569 N N . GLN A 1 193 ? 1.756 15.178 -5.473 1.00 93.25 193 GLN A N 1
ATOM 1570 C CA . GLN A 1 193 ? 2.365 14.907 -4.174 1.00 93.25 193 GLN A CA 1
ATOM 1571 C C . GLN A 1 193 ? 2.236 13.426 -3.803 1.00 93.25 193 GLN A C 1
ATOM 1573 O O . GLN A 1 193 ? 3.187 12.829 -3.301 1.00 93.25 193 GLN A O 1
ATOM 1578 N N . ILE A 1 194 ? 1.083 12.812 -4.083 1.00 95.06 194 ILE A N 1
ATOM 1579 C CA . ILE A 1 194 ? 0.852 11.389 -3.815 1.00 95.06 194 ILE A CA 1
ATOM 1580 C C . ILE A 1 194 ? 1.782 10.503 -4.640 1.00 95.06 194 ILE A C 1
ATOM 1582 O O . ILE A 1 194 ? 2.411 9.603 -4.079 1.00 95.06 194 ILE A O 1
ATOM 1586 N N . ALA A 1 195 ? 1.934 10.779 -5.937 1.00 94.81 195 ALA A N 1
ATOM 1587 C CA . ALA A 1 195 ? 2.848 10.048 -6.808 1.00 94.81 195 ALA A CA 1
ATOM 1588 C C . ALA A 1 195 ? 4.305 10.166 -6.330 1.00 94.81 195 ALA A C 1
ATOM 1590 O O . ALA A 1 195 ? 5.009 9.158 -6.264 1.00 94.81 195 ALA A O 1
ATOM 1591 N N . GLN A 1 196 ? 4.736 11.368 -5.933 1.00 94.38 196 GLN A N 1
ATOM 1592 C CA . GLN A 1 196 ? 6.083 11.616 -5.407 1.00 94.38 196 GLN A CA 1
ATOM 1593 C C . GLN A 1 196 ? 6.330 10.909 -4.072 1.00 94.38 196 GLN A C 1
ATOM 1595 O O . GLN A 1 196 ? 7.329 10.205 -3.932 1.00 94.38 196 GLN A O 1
ATOM 1600 N N . SER A 1 197 ? 5.425 11.047 -3.099 1.00 95.19 197 SER A N 1
ATOM 1601 C CA . SER A 1 197 ? 5.559 10.376 -1.800 1.00 95.19 197 SER A CA 1
ATOM 1602 C C . SER A 1 197 ? 5.534 8.859 -1.942 1.00 95.19 197 SER A C 1
ATOM 1604 O O . SER A 1 197 ? 6.263 8.161 -1.238 1.00 95.19 197 SER A O 1
ATOM 1606 N N . PHE A 1 198 ? 4.732 8.328 -2.866 1.00 96.06 198 PHE A N 1
ATOM 1607 C CA . PHE A 1 198 ? 4.718 6.898 -3.137 1.00 96.06 198 PHE A CA 1
ATOM 1608 C C . PHE A 1 198 ? 6.007 6.419 -3.812 1.00 96.06 198 PHE A C 1
ATOM 1610 O O . PHE A 1 198 ? 6.572 5.420 -3.373 1.00 96.06 198 PHE A O 1
ATOM 1617 N N . ALA A 1 199 ? 6.528 7.145 -4.806 1.00 95.88 199 ALA A N 1
ATOM 1618 C CA . ALA A 1 199 ? 7.822 6.834 -5.411 1.00 95.88 199 ALA A CA 1
ATOM 1619 C C . ALA A 1 199 ? 8.943 6.850 -4.361 1.00 95.88 199 ALA A C 1
ATOM 1621 O O . ALA A 1 199 ? 9.656 5.861 -4.205 1.00 95.88 199 ALA A O 1
ATOM 1622 N N . LYS A 1 200 ? 9.022 7.916 -3.558 1.00 95.50 200 LYS A N 1
ATOM 1623 C CA . LYS A 1 200 ? 10.024 8.084 -2.500 1.00 95.50 200 LYS A CA 1
ATOM 1624 C C . LYS A 1 200 ? 9.972 6.978 -1.445 1.00 95.50 200 LYS A C 1
ATOM 1626 O O . LYS A 1 200 ? 11.008 6.476 -1.011 1.00 95.50 200 LYS A O 1
ATOM 1631 N N . ALA A 1 201 ? 8.771 6.547 -1.064 1.00 95.19 201 ALA A N 1
ATOM 1632 C CA . ALA A 1 201 ? 8.597 5.414 -0.164 1.00 95.19 201 ALA A CA 1
ATOM 1633 C C . ALA A 1 201 ? 9.190 4.108 -0.730 1.00 95.19 201 ALA A C 1
ATOM 1635 O O . ALA A 1 201 ? 9.666 3.265 0.029 1.00 95.19 201 ALA A O 1
ATOM 1636 N N . LEU A 1 202 ? 9.179 3.943 -2.056 1.00 95.81 202 LEU A N 1
ATOM 1637 C CA . LEU A 1 202 ? 9.711 2.768 -2.745 1.00 95.81 202 LEU A CA 1
ATOM 1638 C C . LEU A 1 202 ? 11.203 2.887 -3.104 1.00 95.81 202 LEU A C 1
ATOM 1640 O O . LEU A 1 202 ? 11.823 1.866 -3.399 1.00 95.81 202 LEU A O 1
ATOM 1644 N N . THR A 1 203 ? 11.793 4.085 -3.049 1.00 95.56 203 THR A N 1
ATOM 1645 C CA . THR A 1 203 ? 13.244 4.286 -3.240 1.00 95.56 203 THR A CA 1
ATOM 1646 C C . THR A 1 203 ? 14.073 3.986 -1.997 1.00 95.56 203 THR A C 1
ATOM 1648 O O . THR A 1 203 ? 15.293 3.929 -2.085 1.00 95.56 203 THR A O 1
ATOM 1651 N N . GLU A 1 204 ? 13.448 3.807 -0.831 1.00 92.38 204 GLU A N 1
ATOM 1652 C CA . GLU A 1 204 ? 14.197 3.466 0.376 1.00 92.38 204 GLU A CA 1
ATOM 1653 C C . GLU A 1 204 ? 14.929 2.133 0.210 1.00 92.38 204 GLU A C 1
ATOM 1655 O O . GLU A 1 204 ? 14.329 1.123 -0.175 1.00 92.38 204 GLU A O 1
ATOM 1660 N N . VAL A 1 205 ? 16.225 2.156 0.517 1.00 91.31 205 VAL A N 1
ATOM 1661 C CA . VAL A 1 205 ? 17.141 1.033 0.339 1.00 91.31 205 VAL A CA 1
ATOM 1662 C C . VAL A 1 205 ? 17.322 0.240 1.624 1.00 91.31 205 VAL A C 1
ATOM 1664 O O . VAL A 1 205 ? 17.351 0.790 2.724 1.00 91.31 205 VAL A O 1
ATOM 1667 N N . GLU A 1 206 ? 17.483 -1.067 1.466 1.00 89.38 206 GLU A N 1
ATOM 1668 C CA . GLU A 1 206 ? 17.929 -1.972 2.516 1.00 89.38 206 GLU A CA 1
ATOM 1669 C C . GLU A 1 206 ? 19.188 -2.695 2.027 1.00 89.38 206 GLU A C 1
ATOM 1671 O O . GLU A 1 206 ? 19.217 -3.264 0.929 1.00 89.38 206 GLU A O 1
ATOM 1676 N N . THR A 1 207 ? 20.245 -2.650 2.836 1.00 89.19 207 THR A N 1
ATOM 1677 C CA . THR A 1 207 ? 21.511 -3.321 2.540 1.00 89.19 207 THR A CA 1
ATOM 1678 C C . THR A 1 207 ? 21.351 -4.817 2.776 1.00 89.19 207 THR A C 1
ATOM 1680 O O . THR A 1 207 ? 21.214 -5.279 3.908 1.00 89.19 207 THR A O 1
ATOM 1683 N N . THR A 1 208 ? 21.390 -5.594 1.699 1.00 83.31 208 THR A N 1
ATOM 1684 C CA . THR A 1 208 ? 21.221 -7.050 1.746 1.00 83.31 208 THR A CA 1
ATOM 1685 C C . THR A 1 208 ? 22.533 -7.772 1.474 1.00 83.31 208 THR A C 1
ATOM 1687 O O . THR A 1 208 ? 23.236 -7.421 0.522 1.00 83.31 208 THR A O 1
ATOM 1690 N N . PRO A 1 209 ? 22.891 -8.800 2.262 1.00 83.75 209 PRO A N 1
ATOM 1691 C CA . PRO A 1 209 ? 24.011 -9.660 1.921 1.00 83.75 209 PRO A CA 1
ATOM 1692 C C . PRO A 1 209 ? 23.650 -10.478 0.679 1.00 83.75 209 PRO A C 1
ATOM 1694 O O . PRO A 1 209 ? 22.565 -11.054 0.598 1.00 83.75 209 PRO A O 1
ATOM 1697 N N . TYR A 1 210 ? 24.564 -10.567 -0.284 1.00 80.62 210 TYR A N 1
ATOM 1698 C CA . TYR A 1 210 ? 24.412 -11.489 -1.404 1.00 80.62 210 TYR A CA 1
ATOM 1699 C C . TYR A 1 210 ? 25.399 -12.641 -1.267 1.00 80.62 210 TYR A C 1
ATOM 1701 O O . TYR A 1 210 ? 26.578 -12.464 -0.941 1.00 80.62 210 TYR A O 1
ATOM 1709 N N . THR A 1 211 ? 24.887 -13.847 -1.491 1.00 77.50 211 THR A N 1
ATOM 1710 C CA . THR A 1 211 ? 25.651 -15.079 -1.359 1.00 77.50 211 THR A CA 1
ATOM 1711 C C . THR A 1 211 ? 26.039 -15.627 -2.725 1.00 77.50 211 THR A C 1
ATOM 1713 O O . THR A 1 211 ? 25.287 -15.546 -3.697 1.00 77.50 211 THR A O 1
ATOM 1716 N N . ARG A 1 212 ? 27.235 -16.204 -2.806 1.00 68.50 212 ARG A N 1
ATOM 1717 C CA . ARG A 1 212 ? 27.714 -16.974 -3.953 1.00 68.50 212 ARG A CA 1
ATOM 1718 C C . ARG A 1 212 ? 28.186 -18.317 -3.420 1.00 68.50 212 ARG A C 1
ATOM 1720 O O . ARG A 1 212 ? 29.006 -18.352 -2.508 1.00 68.50 212 ARG A O 1
ATOM 1727 N N . TYR A 1 213 ? 27.620 -19.407 -3.939 1.00 80.62 213 TYR A N 1
ATOM 1728 C CA . TYR A 1 213 ? 27.897 -20.770 -3.459 1.00 80.62 213 TYR A CA 1
ATOM 1729 C C . TYR A 1 213 ? 27.738 -20.918 -1.932 1.00 80.62 213 TYR A C 1
ATOM 1731 O O . TYR A 1 213 ? 28.597 -21.468 -1.252 1.00 80.62 213 TYR A O 1
ATOM 1739 N N . GLY A 1 214 ? 26.663 -20.348 -1.374 1.00 78.12 214 GLY A N 1
ATOM 1740 C CA . GLY A 1 214 ? 26.365 -20.418 0.063 1.00 78.12 214 GLY A CA 1
ATOM 1741 C C . GLY A 1 214 ? 27.202 -19.502 0.966 1.00 78.12 214 GLY A C 1
ATOM 1742 O O . GLY A 1 214 ? 26.914 -19.422 2.154 1.00 78.12 214 GLY A O 1
ATOM 1743 N N . LYS A 1 215 ? 28.188 -18.765 0.434 1.00 81.00 215 LYS A N 1
ATOM 1744 C CA . LYS A 1 215 ? 29.016 -17.819 1.203 1.00 81.00 215 LYS A CA 1
ATOM 1745 C C . LYS A 1 215 ? 28.613 -16.376 0.923 1.00 81.00 215 LYS A C 1
ATOM 1747 O O . LYS A 1 215 ? 28.431 -16.016 -0.239 1.00 81.00 215 LYS A O 1
ATOM 1752 N N . VAL A 1 216 ? 28.487 -15.547 1.962 1.00 83.81 216 VAL A N 1
ATOM 1753 C CA . VAL A 1 216 ? 28.286 -14.095 1.806 1.00 83.81 216 VAL A CA 1
ATOM 1754 C C . VAL A 1 216 ? 29.553 -13.507 1.189 1.00 83.81 216 VAL A C 1
ATOM 1756 O O . VAL A 1 216 ? 30.626 -13.604 1.771 1.00 83.81 216 VAL A O 1
ATOM 1759 N N . VAL A 1 217 ? 29.427 -12.937 -0.007 1.00 85.62 217 VAL A N 1
ATOM 1760 C CA . VAL A 1 217 ? 30.549 -12.366 -0.782 1.00 85.62 217 VAL A CA 1
ATOM 1761 C C . VAL A 1 217 ? 30.482 -10.840 -0.870 1.00 85.62 217 VAL A C 1
ATOM 1763 O O . VAL A 1 217 ? 31.348 -10.209 -1.465 1.00 85.62 217 VAL A O 1
ATOM 1766 N N . GLY A 1 218 ? 29.461 -10.237 -0.267 1.00 86.75 218 GLY A N 1
ATOM 1767 C CA . GLY A 1 218 ? 29.328 -8.797 -0.116 1.00 86.75 218 GLY A CA 1
ATOM 1768 C C . GLY A 1 218 ? 27.901 -8.408 0.239 1.00 86.75 218 GLY A C 1
ATOM 1769 O O . GLY A 1 218 ? 27.043 -9.264 0.473 1.00 86.75 218 GLY A O 1
ATOM 1770 N N . SER A 1 219 ? 27.642 -7.108 0.233 1.00 86.62 219 SER A N 1
ATOM 1771 C CA . SER A 1 219 ? 26.311 -6.533 0.385 1.00 86.62 219 SER A CA 1
ATOM 1772 C C . SER A 1 219 ? 25.931 -5.692 -0.831 1.00 86.62 219 SER A C 1
ATOM 1774 O O . SER A 1 219 ? 26.787 -5.259 -1.605 1.00 86.62 219 SER A O 1
ATOM 1776 N N . ARG A 1 220 ? 24.627 -5.522 -1.046 1.00 86.56 220 ARG A N 1
ATOM 1777 C CA . ARG A 1 220 ? 24.063 -4.629 -2.057 1.00 86.56 220 ARG A CA 1
ATOM 1778 C C . ARG A 1 220 ? 22.871 -3.901 -1.476 1.00 86.56 220 ARG A C 1
ATOM 1780 O O . ARG A 1 220 ? 22.014 -4.523 -0.846 1.00 86.56 220 ARG A O 1
ATOM 1787 N N . ASP A 1 221 ? 22.799 -2.616 -1.767 1.00 90.75 221 ASP A N 1
ATOM 1788 C CA . ASP A 1 221 ? 21.623 -1.816 -1.479 1.00 90.75 221 ASP A CA 1
ATOM 1789 C C . ASP A 1 221 ? 20.549 -2.151 -2.507 1.00 90.75 221 ASP A C 1
ATOM 1791 O O . ASP A 1 221 ? 20.771 -2.065 -3.716 1.00 90.75 221 ASP A O 1
ATOM 1795 N N . ILE A 1 222 ? 19.404 -2.617 -2.017 1.00 92.44 222 ILE A N 1
ATOM 1796 C CA . ILE A 1 222 ? 18.247 -2.937 -2.844 1.00 92.44 222 ILE A CA 1
ATOM 1797 C C . ILE A 1 222 ? 17.109 -2.023 -2.391 1.00 92.44 222 ILE A C 1
ATOM 1799 O O . ILE A 1 222 ? 16.756 -2.051 -1.210 1.00 92.44 222 ILE A O 1
ATOM 1803 N N . PRO A 1 223 ? 16.515 -1.219 -3.285 1.00 95.25 223 PRO A N 1
ATOM 1804 C CA . PRO A 1 223 ? 15.345 -0.424 -2.958 1.00 95.25 223 PRO A CA 1
ATOM 1805 C C . PRO A 1 223 ? 14.075 -1.273 -2.960 1.00 95.25 223 PRO A C 1
ATOM 1807 O O . PRO A 1 223 ? 13.938 -2.251 -3.705 1.00 95.25 223 PRO A O 1
ATOM 1810 N N . LYS A 1 224 ? 13.092 -0.838 -2.175 1.00 95.69 224 LYS A N 1
ATOM 1811 C CA . LYS A 1 224 ? 11.775 -1.482 -2.039 1.00 95.69 224 LYS A CA 1
ATOM 1812 C C . LYS A 1 224 ? 11.008 -1.627 -3.353 1.00 95.69 224 LYS A C 1
ATOM 1814 O O . LYS A 1 224 ? 10.226 -2.570 -3.485 1.00 95.69 224 LYS A O 1
ATOM 1819 N N . ILE A 1 225 ? 11.247 -0.756 -4.337 1.00 95.12 225 ILE A N 1
ATOM 1820 C CA . ILE A 1 225 ? 10.630 -0.851 -5.666 1.00 95.12 225 ILE A CA 1
ATOM 1821 C C . ILE A 1 225 ? 10.928 -2.196 -6.342 1.00 95.12 225 ILE A C 1
ATOM 1823 O O . ILE A 1 225 ? 10.044 -2.735 -7.003 1.00 95.12 225 ILE A O 1
ATOM 1827 N N . TYR A 1 226 ? 12.117 -2.777 -6.133 1.00 94.12 226 TYR A N 1
ATOM 1828 C CA . TYR A 1 226 ? 12.514 -4.040 -6.760 1.00 94.12 226 TYR A CA 1
ATOM 1829 C C . TYR A 1 226 ? 11.597 -5.213 -6.368 1.00 94.12 226 TYR A C 1
ATOM 1831 O O . TYR A 1 226 ? 10.904 -5.729 -7.252 1.00 94.12 226 TYR A O 1
ATOM 1839 N N . PRO A 1 227 ? 11.515 -5.631 -5.084 1.00 92.94 227 PRO A N 1
ATOM 1840 C CA . PRO A 1 227 ? 10.608 -6.707 -4.694 1.00 92.94 227 PRO A CA 1
ATOM 1841 C C . PRO A 1 227 ? 9.141 -6.318 -4.904 1.00 92.94 227 PRO A C 1
ATOM 1843 O O . PRO A 1 227 ? 8.330 -7.172 -5.258 1.00 92.94 227 PRO A O 1
ATOM 1846 N N . PHE A 1 228 ? 8.785 -5.037 -4.759 1.00 92.62 228 PHE A N 1
ATOM 1847 C CA . PHE A 1 228 ? 7.408 -4.598 -4.959 1.00 92.62 228 PHE A CA 1
ATOM 1848 C C . PHE A 1 228 ? 6.905 -4.904 -6.377 1.00 92.62 228 PHE A C 1
ATOM 1850 O O . PHE A 1 228 ? 5.835 -5.487 -6.522 1.00 92.62 228 PHE A O 1
ATOM 1857 N N . VAL A 1 229 ? 7.678 -4.602 -7.428 1.00 92.06 229 VAL A N 1
ATOM 1858 C CA . VAL A 1 229 ? 7.244 -4.850 -8.820 1.00 92.06 229 VAL A CA 1
ATOM 1859 C C . VAL A 1 229 ? 7.561 -6.259 -9.317 1.00 92.06 229 VAL A C 1
ATOM 1861 O O . VAL A 1 229 ? 6.802 -6.807 -10.119 1.00 92.06 229 VAL A O 1
ATOM 1864 N N . GLN A 1 230 ? 8.625 -6.894 -8.811 1.00 90.25 230 GLN A N 1
ATOM 1865 C CA . GLN A 1 230 ? 9.006 -8.258 -9.198 1.00 90.25 230 GLN A CA 1
ATOM 1866 C C . GLN A 1 230 ? 7.882 -9.268 -8.935 1.00 90.25 230 GLN A C 1
ATOM 1868 O O . GLN A 1 230 ? 7.634 -10.179 -9.743 1.00 90.25 230 GLN A O 1
ATOM 1873 N N . TYR A 1 231 ? 7.163 -9.079 -7.828 1.00 88.81 231 TYR A N 1
ATOM 1874 C CA . TYR A 1 231 ? 6.136 -10.003 -7.361 1.00 88.81 231 TYR A CA 1
ATOM 1875 C C . TYR A 1 231 ? 4.699 -9.603 -7.709 1.00 88.81 231 TYR A C 1
ATOM 1877 O O . TYR A 1 231 ? 3.782 -10.361 -7.407 1.00 88.81 231 TYR A O 1
ATOM 1885 N N . MET A 1 232 ? 4.484 -8.504 -8.440 1.00 83.25 232 MET A N 1
ATOM 1886 C CA . MET A 1 232 ? 3.150 -8.161 -8.961 1.00 83.25 232 MET A CA 1
ATOM 1887 C C . MET A 1 232 ? 2.651 -9.116 -10.055 1.00 83.25 232 MET A C 1
ATOM 1889 O O . MET A 1 232 ? 1.449 -9.182 -10.312 1.00 83.25 232 MET A O 1
ATOM 1893 N N . GLY A 1 233 ? 3.539 -9.865 -10.717 1.00 78.06 233 GLY A N 1
ATOM 1894 C CA . GLY A 1 233 ? 3.128 -10.714 -11.843 1.00 78.06 233 GLY A CA 1
ATOM 1895 C C . GLY A 1 233 ? 2.619 -9.874 -13.018 1.00 78.06 233 GLY A C 1
ATOM 1896 O O . GLY A 1 233 ? 3.152 -8.800 -13.287 1.00 78.06 233 GLY A O 1
ATOM 1897 N N . GLU A 1 234 ? 1.569 -10.338 -13.693 1.00 82.19 234 GLU A N 1
ATOM 1898 C CA . GLU A 1 234 ? 0.906 -9.585 -14.772 1.00 82.19 234 GLU A CA 1
ATOM 1899 C C . GLU A 1 234 ? 0.167 -8.334 -14.271 1.00 82.19 234 GLU A C 1
ATOM 1901 O O . GLU A 1 234 ? -0.214 -7.471 -15.065 1.00 82.19 234 GLU A O 1
ATOM 1906 N N . ASN A 1 235 ? 0.004 -8.180 -12.950 1.00 89.12 235 ASN A N 1
ATOM 1907 C CA . ASN A 1 235 ? -0.635 -7.000 -12.371 1.00 89.12 235 ASN A CA 1
ATOM 1908 C C . ASN A 1 235 ? 0.214 -5.728 -12.521 1.00 89.12 235 ASN A C 1
ATOM 1910 O O . ASN A 1 235 ? -0.310 -4.636 -12.309 1.00 89.12 235 ASN A O 1
ATOM 1914 N N . SER A 1 236 ? 1.471 -5.832 -12.973 1.00 87.38 236 SER A N 1
ATOM 1915 C CA . SER A 1 236 ? 2.255 -4.677 -13.433 1.00 87.38 236 SER A CA 1
ATOM 1916 C C . SER A 1 236 ? 1.541 -3.900 -14.550 1.00 87.38 236 SER A C 1
ATOM 1918 O O . SER A 1 236 ? 1.668 -2.680 -14.624 1.00 87.38 236 SER A O 1
ATOM 1920 N N . ARG A 1 237 ? 0.713 -4.582 -15.359 1.00 89.88 237 ARG A N 1
ATOM 1921 C CA . ARG A 1 237 ? -0.198 -3.969 -16.337 1.00 89.88 237 ARG A CA 1
ATOM 1922 C C . ARG A 1 237 ? -1.212 -3.045 -15.675 1.00 89.88 237 ARG A C 1
ATOM 1924 O O . ARG A 1 237 ? -1.403 -1.918 -16.113 1.00 89.88 237 ARG A O 1
ATOM 1931 N N . VAL A 1 238 ? -1.881 -3.533 -14.631 1.00 92.44 238 VAL A N 1
ATOM 1932 C CA . VAL A 1 238 ? -2.901 -2.768 -13.900 1.00 92.44 238 VAL A CA 1
ATOM 1933 C C . VAL A 1 238 ? -2.243 -1.594 -13.187 1.00 92.44 238 VAL A C 1
ATOM 1935 O O . VAL A 1 238 ? -2.710 -0.471 -13.309 1.00 92.44 238 VAL A O 1
ATOM 1938 N N . PHE A 1 239 ? -1.113 -1.840 -12.527 1.00 92.81 239 PHE A N 1
ATOM 1939 C CA . PHE A 1 239 ? -0.317 -0.809 -11.872 1.00 92.81 239 PHE A CA 1
ATOM 1940 C C . PHE A 1 239 ? 0.054 0.341 -12.823 1.00 92.81 239 PHE A C 1
ATOM 1942 O O . PHE A 1 239 ? -0.220 1.501 -12.521 1.00 92.81 239 PHE A O 1
ATOM 1949 N N . ALA A 1 240 ? 0.603 0.023 -14.002 1.00 91.25 240 ALA A N 1
ATOM 1950 C CA . ALA A 1 240 ? 0.946 1.024 -15.010 1.00 91.25 240 ALA A CA 1
ATOM 1951 C C . ALA A 1 240 ? -0.289 1.765 -15.538 1.00 91.25 240 ALA A C 1
ATOM 1953 O O . ALA A 1 240 ? -0.279 2.989 -15.650 1.00 91.25 240 ALA A O 1
ATOM 1954 N N . ARG A 1 241 ? -1.370 1.032 -15.826 1.00 92.75 241 ARG A N 1
ATOM 1955 C CA . ARG A 1 241 ? -2.619 1.608 -16.330 1.00 92.75 241 ARG A CA 1
ATOM 1956 C C . ARG A 1 241 ? -3.224 2.605 -15.347 1.00 92.75 241 ARG A C 1
ATOM 1958 O O . ARG A 1 241 ? -3.633 3.683 -15.766 1.00 92.75 241 ARG A O 1
ATOM 1965 N N . GLU A 1 242 ? -3.271 2.266 -14.059 1.00 93.56 242 GLU A N 1
ATOM 1966 C CA . GLU A 1 242 ? -3.825 3.172 -13.051 1.00 93.56 242 GLU A CA 1
ATOM 1967 C C . GLU A 1 242 ? -2.939 4.406 -12.841 1.00 93.56 242 GLU A C 1
ATOM 1969 O O . GLU A 1 242 ? -3.472 5.494 -12.650 1.00 93.56 242 GLU A O 1
ATOM 1974 N N . LEU A 1 243 ? -1.611 4.296 -12.963 1.00 93.25 243 LEU A N 1
ATOM 1975 C CA . LEU A 1 243 ? -0.736 5.476 -12.965 1.00 93.25 243 LEU A CA 1
ATOM 1976 C C . LEU A 1 243 ? -1.020 6.410 -14.150 1.00 93.25 243 LEU A C 1
ATOM 1978 O O . LEU A 1 243 ? -1.041 7.625 -13.968 1.00 93.25 243 LEU A O 1
ATOM 1982 N N . VAL A 1 244 ? -1.270 5.861 -15.343 1.00 91.50 244 VAL A N 1
ATOM 1983 C CA . VAL A 1 244 ? -1.620 6.657 -16.532 1.00 91.50 244 VAL A CA 1
ATOM 1984 C C . VAL A 1 244 ? -2.991 7.304 -16.392 1.00 91.50 244 VAL A C 1
ATOM 1986 O O . VAL A 1 244 ? -3.124 8.496 -16.639 1.00 91.50 244 VAL A O 1
ATOM 1989 N N . ASN A 1 245 ? -4.006 6.541 -15.977 1.00 91.56 245 ASN A N 1
ATOM 1990 C CA . ASN A 1 245 ? -5.367 7.057 -15.802 1.00 91.56 245 ASN A CA 1
ATOM 1991 C C . ASN A 1 245 ? -5.442 8.181 -14.755 1.00 91.56 245 ASN A C 1
ATOM 1993 O O . ASN A 1 245 ? -6.393 8.957 -14.767 1.00 91.56 245 ASN A O 1
ATOM 1997 N N . ASN A 1 246 ? -4.459 8.253 -13.855 1.00 90.19 246 ASN A N 1
ATOM 1998 C CA . ASN A 1 246 ? -4.342 9.287 -12.834 1.00 90.19 246 ASN A CA 1
ATOM 1999 C C . ASN A 1 246 ? -3.283 10.352 -13.160 1.00 90.19 246 ASN A C 1
ATOM 2001 O O . ASN A 1 246 ? -2.880 11.085 -12.259 1.00 90.19 246 ASN A O 1
ATOM 2005 N N . ASP A 1 247 ? -2.796 10.413 -14.403 1.00 89.38 247 ASP A N 1
ATOM 2006 C CA . ASP A 1 247 ? -1.767 11.357 -14.868 1.00 89.38 247 ASP A CA 1
ATOM 2007 C C . ASP A 1 247 ? -0.532 11.443 -13.953 1.00 89.38 247 ASP A C 1
ATOM 2009 O O . ASP A 1 247 ? 0.084 12.488 -13.750 1.00 89.38 247 ASP A O 1
ATOM 2013 N N . SER A 1 248 ? -0.181 10.303 -13.364 1.00 92.81 248 SER A N 1
ATOM 2014 C CA . SER A 1 248 ? 0.813 10.184 -12.301 1.00 92.81 248 SER A CA 1
ATOM 2015 C C . SER A 1 248 ? 2.006 9.321 -12.701 1.00 92.81 248 SER A C 1
ATOM 2017 O O . SER A 1 248 ? 2.966 9.227 -11.938 1.00 92.81 248 SER A O 1
ATOM 2019 N N . LEU A 1 249 ? 1.990 8.703 -13.888 1.00 91.56 249 LEU A N 1
ATOM 2020 C CA . LEU A 1 249 ? 3.060 7.815 -14.343 1.00 91.56 249 LEU A CA 1
ATOM 2021 C C . LEU A 1 249 ? 4.392 8.559 -14.444 1.00 91.56 249 LEU A C 1
ATOM 2023 O O . LEU A 1 249 ? 5.384 8.110 -13.877 1.00 91.56 249 LEU A O 1
ATOM 2027 N N . GLY A 1 250 ? 4.421 9.699 -15.133 1.00 85.62 250 GLY A N 1
ATOM 2028 C CA . GLY A 1 250 ? 5.668 10.433 -15.364 1.00 85.62 250 GLY A CA 1
ATOM 2029 C C . GLY A 1 250 ? 6.273 10.964 -14.068 1.00 85.62 250 GLY A C 1
ATOM 2030 O O . GLY A 1 250 ? 7.481 10.885 -13.865 1.00 85.62 250 GLY A O 1
ATOM 2031 N N . ILE A 1 251 ? 5.415 11.421 -13.156 1.00 92.81 251 ILE A N 1
ATOM 2032 C CA . ILE A 1 251 ? 5.802 11.927 -11.837 1.00 92.81 251 ILE A CA 1
ATOM 2033 C C . ILE A 1 251 ? 6.337 10.791 -10.966 1.00 92.81 251 ILE A C 1
ATOM 2035 O O . ILE A 1 251 ? 7.387 10.936 -10.348 1.00 92.81 251 ILE A O 1
ATOM 2039 N N . PHE A 1 252 ? 5.643 9.651 -10.942 1.00 95.88 252 PHE A N 1
ATOM 2040 C CA . PHE A 1 252 ? 6.081 8.469 -10.208 1.00 95.88 252 PHE A CA 1
ATOM 2041 C C . PHE A 1 252 ? 7.449 7.982 -10.699 1.00 95.88 252 PHE A C 1
ATOM 2043 O O . PHE A 1 252 ? 8.351 7.778 -9.892 1.00 95.88 252 PHE A O 1
ATOM 2050 N N . LEU A 1 253 ? 7.621 7.836 -12.017 1.00 91.19 253 LEU A N 1
ATOM 2051 C CA . LEU A 1 253 ? 8.880 7.393 -12.621 1.00 91.19 253 LEU A CA 1
ATOM 2052 C C . LEU A 1 253 ? 10.018 8.384 -12.349 1.00 91.19 253 LEU A C 1
ATOM 2054 O O . LEU A 1 253 ? 11.082 7.968 -11.901 1.00 91.19 253 LEU A O 1
ATOM 2058 N N . SER A 1 254 ? 9.774 9.685 -12.527 1.00 86.75 254 SER A N 1
ATOM 2059 C CA . SER A 1 254 ? 10.744 10.731 -12.184 1.00 86.75 254 SER A CA 1
ATOM 2060 C C . SER A 1 254 ? 11.125 10.684 -10.698 1.00 86.75 254 SER A C 1
ATOM 2062 O O . SER A 1 254 ? 12.302 10.768 -10.356 1.00 86.75 254 SER A O 1
ATOM 2064 N N . GLY A 1 255 ? 10.150 10.444 -9.816 1.00 92.75 255 GLY A N 1
ATOM 2065 C CA . GLY A 1 255 ? 10.362 10.302 -8.376 1.00 92.75 255 GLY A CA 1
ATOM 2066 C C . GLY A 1 255 ? 11.219 9.099 -7.969 1.00 92.75 255 GLY A C 1
ATOM 2067 O O . GLY A 1 255 ? 11.797 9.123 -6.885 1.00 92.75 255 GLY A O 1
ATOM 2068 N N . LEU A 1 256 ? 11.348 8.067 -8.814 1.00 94.12 256 LEU A N 1
ATOM 2069 C CA . LEU A 1 256 ? 12.294 6.969 -8.574 1.00 94.12 256 LEU A CA 1
ATOM 2070 C C . LEU A 1 256 ? 13.750 7.403 -8.791 1.00 94.12 256 LEU A C 1
ATOM 2072 O O . LEU A 1 256 ? 14.659 6.809 -8.209 1.00 94.12 256 LEU A O 1
ATOM 2076 N N . GLY A 1 257 ? 13.986 8.416 -9.630 1.00 90.00 257 GLY A N 1
ATOM 2077 C CA . GLY A 1 257 ? 15.315 8.932 -9.938 1.00 90.00 257 GLY A CA 1
ATOM 2078 C C . GLY A 1 257 ? 16.291 7.827 -10.354 1.00 90.00 257 GLY A C 1
ATOM 2079 O O . GLY A 1 257 ? 16.014 7.012 -11.236 1.00 90.00 257 GLY A O 1
ATOM 2080 N N . LYS A 1 258 ? 17.432 7.748 -9.659 1.00 85.69 258 LYS A N 1
ATOM 2081 C CA . LYS A 1 258 ? 18.477 6.739 -9.910 1.00 85.69 258 LYS A CA 1
ATOM 2082 C C . LYS A 1 258 ? 18.014 5.300 -9.644 1.00 85.69 258 LYS A C 1
ATOM 2084 O O . LYS A 1 258 ? 18.533 4.377 -10.270 1.00 85.69 258 LYS A O 1
ATOM 2089 N N . GLU A 1 259 ? 16.998 5.103 -8.801 1.00 93.38 259 GLU A N 1
ATOM 2090 C CA . GLU A 1 259 ? 16.468 3.775 -8.473 1.00 93.38 259 GLU A CA 1
ATOM 2091 C C . GLU A 1 259 ? 15.574 3.191 -9.576 1.00 93.38 259 GLU A C 1
ATOM 2093 O O . GLU A 1 259 ? 15.155 2.036 -9.498 1.00 93.38 259 GLU A O 1
ATOM 2098 N N . ILE A 1 260 ? 15.306 3.930 -10.657 1.00 88.00 260 ILE A N 1
ATOM 2099 C CA . ILE A 1 260 ? 14.507 3.438 -11.788 1.00 88.00 260 ILE A CA 1
ATOM 2100 C C . ILE A 1 260 ? 15.128 2.222 -12.492 1.00 88.00 260 ILE A C 1
ATOM 2102 O O . ILE A 1 260 ? 14.423 1.411 -13.095 1.00 88.00 260 ILE A O 1
ATOM 2106 N N . TYR A 1 261 ? 16.444 2.044 -12.359 1.00 87.12 261 TYR A N 1
ATOM 2107 C CA . TYR A 1 261 ? 17.141 0.815 -12.735 1.00 87.12 261 TYR A CA 1
ATOM 2108 C C . TYR A 1 261 ? 16.479 -0.425 -12.103 1.00 87.12 261 TYR A C 1
ATOM 2110 O O . TYR A 1 261 ? 16.270 -1.445 -12.766 1.00 87.12 261 TYR A O 1
ATOM 2118 N N . TRP A 1 262 ? 16.079 -0.332 -10.834 1.00 91.94 262 TRP A N 1
ATOM 2119 C CA . TRP A 1 262 ? 15.478 -1.432 -10.085 1.00 91.94 262 TRP A CA 1
ATOM 2120 C C . TRP A 1 262 ? 14.036 -1.722 -10.479 1.00 91.94 262 TRP A C 1
ATOM 2122 O O . TRP A 1 262 ? 13.615 -2.876 -10.396 1.00 91.94 262 TRP A O 1
ATOM 2132 N N . LEU A 1 263 ? 13.305 -0.719 -10.975 1.00 90.50 263 LEU A N 1
ATOM 2133 C CA . LEU A 1 263 ? 12.009 -0.929 -11.619 1.00 90.50 263 LEU A CA 1
ATOM 2134 C C . LEU A 1 263 ? 12.176 -1.816 -12.860 1.00 90.50 263 LEU A C 1
ATOM 2136 O O . LEU A 1 263 ? 11.509 -2.845 -12.971 1.00 90.50 263 LEU A O 1
ATOM 2140 N N . GLY A 1 264 ? 13.103 -1.458 -13.756 1.00 80.88 264 GLY A N 1
ATOM 2141 C CA . GLY A 1 264 ? 13.404 -2.252 -14.951 1.00 80.88 264 GLY A CA 1
ATOM 2142 C C . GLY A 1 264 ? 13.824 -3.678 -14.591 1.00 80.88 264 GLY A C 1
ATOM 2143 O O . GLY A 1 264 ? 13.254 -4.653 -15.082 1.00 80.88 264 GLY A O 1
ATOM 2144 N N . ARG A 1 265 ? 14.752 -3.814 -13.639 1.00 84.12 265 ARG A N 1
ATOM 2145 C CA . ARG A 1 265 ? 15.226 -5.119 -13.164 1.00 84.12 265 ARG A CA 1
ATOM 2146 C C . ARG A 1 265 ? 14.124 -5.973 -12.536 1.00 84.12 265 ARG A C 1
ATOM 2148 O O . ARG A 1 265 ? 14.082 -7.177 -12.777 1.00 84.12 265 ARG A O 1
ATOM 2155 N N . GLY A 1 266 ? 13.250 -5.369 -11.730 1.00 85.94 266 GLY A N 1
ATOM 2156 C CA . GLY A 1 266 ? 12.145 -6.063 -11.071 1.00 85.94 266 GLY A CA 1
ATOM 2157 C C . GLY A 1 266 ? 11.091 -6.543 -12.066 1.00 85.94 266 GLY A C 1
ATOM 2158 O O . GLY A 1 266 ? 10.625 -7.675 -11.966 1.00 85.94 266 GLY A O 1
ATOM 2159 N N . LEU A 1 267 ? 10.759 -5.725 -13.071 1.00 83.88 267 LEU A N 1
ATOM 2160 C CA . LEU A 1 267 ? 9.827 -6.111 -14.132 1.00 83.88 267 LEU A CA 1
ATOM 2161 C C . LEU A 1 267 ? 10.369 -7.282 -14.963 1.00 83.88 267 LEU A C 1
ATOM 2163 O O . LEU A 1 267 ? 9.637 -8.245 -15.205 1.00 83.88 267 LEU A O 1
ATOM 2167 N N . GLY A 1 268 ? 11.635 -7.224 -15.391 1.00 79.75 268 GLY A N 1
ATOM 2168 C CA . GLY A 1 268 ? 12.272 -8.277 -16.187 1.00 79.75 268 GLY A CA 1
ATOM 2169 C C . GLY A 1 268 ? 11.411 -8.700 -17.386 1.00 79.75 268 GLY A C 1
ATOM 2170 O O . GLY A 1 268 ? 10.982 -7.863 -18.181 1.00 79.75 268 GLY A O 1
ATOM 2171 N N . LEU A 1 269 ? 11.087 -9.995 -17.482 1.00 69.19 269 LEU A N 1
ATOM 2172 C CA . LEU A 1 269 ? 10.234 -10.556 -18.545 1.00 69.19 269 LEU A CA 1
ATOM 2173 C C . LEU A 1 269 ? 8.781 -10.030 -18.533 1.00 69.19 269 LEU A C 1
ATOM 2175 O O . LEU A 1 269 ? 8.085 -10.130 -19.538 1.00 69.19 269 LEU A O 1
ATOM 2179 N N . LYS A 1 270 ? 8.314 -9.447 -17.421 1.00 74.69 270 LYS A N 1
ATOM 2180 C CA . LYS A 1 270 ? 6.949 -8.904 -17.246 1.00 74.69 270 LYS A CA 1
ATOM 2181 C C . LYS A 1 270 ? 6.824 -7.437 -17.674 1.00 74.69 270 LYS A C 1
ATOM 2183 O O . LYS A 1 270 ? 5.766 -6.826 -17.527 1.00 74.69 270 LYS A O 1
ATOM 2188 N N . SER A 1 271 ? 7.897 -6.855 -18.199 1.00 71.56 271 SER A N 1
ATOM 2189 C CA . SER A 1 271 ? 7.924 -5.509 -18.788 1.00 71.56 271 SER A CA 1
ATOM 2190 C C . SER A 1 271 ? 6.914 -5.334 -19.929 1.00 71.56 271 SER A C 1
ATOM 2192 O O . SER A 1 271 ? 6.323 -4.263 -20.054 1.00 71.56 271 SER A O 1
ATOM 2194 N N . GLY A 1 272 ? 6.634 -6.393 -20.700 1.00 63.25 272 GLY A N 1
ATOM 2195 C CA . GLY A 1 272 ? 5.580 -6.387 -21.719 1.00 63.25 272 GLY A CA 1
ATOM 2196 C C . GLY A 1 272 ? 4.188 -6.109 -21.137 1.00 63.25 272 GLY A C 1
ATOM 2197 O O . GLY A 1 272 ? 3.438 -5.312 -21.695 1.00 63.25 272 GLY A O 1
ATOM 2198 N N . SER A 1 273 ? 3.863 -6.682 -19.972 1.00 77.19 273 SER A N 1
ATOM 2199 C CA . SER A 1 273 ? 2.596 -6.421 -19.274 1.00 77.19 273 SER A CA 1
ATOM 2200 C C . SER A 1 273 ? 2.518 -4.973 -18.782 1.00 77.19 273 SER A C 1
ATOM 2202 O O . SER A 1 273 ? 1.485 -4.330 -18.950 1.00 77.19 273 SER A O 1
ATOM 2204 N N . PHE A 1 274 ? 3.615 -4.420 -18.254 1.00 81.69 274 PHE A N 1
ATOM 2205 C CA . PHE A 1 274 ? 3.693 -3.007 -17.863 1.00 81.69 274 PHE A CA 1
ATOM 2206 C C . PHE A 1 274 ? 3.443 -2.075 -19.064 1.00 81.69 274 PHE A C 1
ATOM 2208 O O . PHE A 1 274 ? 2.591 -1.191 -18.988 1.00 81.69 274 PHE A O 1
ATOM 2215 N N . ALA A 1 275 ? 4.095 -2.329 -20.205 1.00 75.44 275 ALA A N 1
ATOM 2216 C CA . ALA A 1 275 ? 3.890 -1.567 -21.440 1.00 75.44 275 ALA A CA 1
ATOM 2217 C C . ALA A 1 275 ? 2.449 -1.674 -21.969 1.00 75.44 275 ALA A C 1
ATOM 2219 O O . ALA A 1 275 ? 1.839 -0.662 -22.314 1.00 75.44 275 ALA A O 1
ATOM 2220 N N . GLN A 1 276 ? 1.860 -2.875 -21.962 1.00 72.81 276 GLN A N 1
ATOM 2221 C CA . GLN A 1 276 ? 0.443 -3.061 -22.295 1.00 72.81 276 GLN A CA 1
ATOM 2222 C C . GLN A 1 276 ? -0.485 -2.272 -21.367 1.00 72.81 276 GLN A C 1
ATOM 2224 O O . GLN A 1 276 ? -1.554 -1.853 -21.794 1.00 72.81 276 GLN A O 1
ATOM 2229 N N . GLY A 1 277 ? -0.098 -2.058 -20.109 1.00 80.06 277 GLY A N 1
ATOM 2230 C CA . GLY A 1 277 ? -0.867 -1.253 -19.162 1.00 80.06 277 GLY A CA 1
ATOM 2231 C C . GLY A 1 277 ? -0.954 0.208 -19.581 1.00 80.06 277 GLY A C 1
ATOM 2232 O O . GLY A 1 277 ? -2.031 0.796 -19.545 1.00 80.06 277 GLY A O 1
ATOM 2233 N N . ILE A 1 278 ? 0.165 0.760 -20.049 1.00 79.31 278 ILE A N 1
ATOM 2234 C CA . ILE A 1 278 ? 0.249 2.128 -20.572 1.00 79.31 278 ILE A CA 1
ATOM 2235 C C . ILE A 1 278 ? -0.576 2.260 -21.855 1.00 79.31 278 ILE A C 1
ATOM 2237 O O . ILE A 1 278 ? -1.369 3.188 -21.994 1.00 79.31 278 ILE A O 1
ATOM 2241 N N . LEU A 1 279 ? -0.432 1.304 -22.776 1.00 72.69 279 LEU A N 1
ATOM 2242 C CA . LEU A 1 279 ? -1.133 1.323 -24.064 1.00 72.69 279 LEU A CA 1
ATOM 2243 C C . LEU A 1 279 ? -2.635 1.040 -23.934 1.00 72.69 279 LEU A C 1
ATOM 2245 O O . LEU A 1 279 ? -3.427 1.566 -24.708 1.00 72.69 279 LEU A O 1
ATOM 2249 N N . GLY A 1 280 ? -3.027 0.215 -22.964 1.00 70.31 280 GLY A N 1
ATOM 2250 C CA . GLY A 1 280 ? -4.416 -0.133 -22.674 1.00 70.31 280 GLY A CA 1
ATOM 2251 C C . GLY A 1 280 ? -5.135 0.862 -21.759 1.00 70.31 280 GLY A C 1
ATOM 2252 O O . GLY A 1 280 ? -6.278 0.609 -21.373 1.00 70.31 280 GLY A O 1
ATOM 2253 N N . ALA A 1 281 ? -4.485 1.958 -21.362 1.00 80.19 281 ALA A N 1
ATOM 2254 C CA . ALA A 1 281 ? -5.124 3.042 -20.626 1.00 80.19 281 ALA A CA 1
ATOM 2255 C C . ALA A 1 281 ? -6.045 3.860 -21.542 1.00 80.19 281 ALA A C 1
ATOM 2257 O O . ALA A 1 281 ? -5.808 3.966 -22.745 1.00 80.19 281 ALA A O 1
ATOM 2258 N N . LYS A 1 282 ? -7.080 4.489 -20.965 1.00 76.88 282 LYS A N 1
ATOM 2259 C CA . LYS A 1 282 ? -8.033 5.314 -21.734 1.00 76.88 282 LYS A CA 1
ATOM 2260 C C . LYS A 1 282 ? -7.333 6.467 -22.460 1.00 76.88 282 LYS A C 1
ATOM 2262 O O . LYS A 1 282 ? -7.683 6.783 -23.589 1.00 76.88 282 LYS A O 1
ATOM 2267 N N . ASN A 1 283 ? -6.302 7.022 -21.823 1.00 69.38 283 ASN A N 1
ATOM 2268 C CA . ASN A 1 283 ? -5.476 8.105 -22.343 1.00 69.38 283 ASN A CA 1
ATOM 2269 C C . ASN A 1 283 ? -4.068 7.592 -22.669 1.00 69.38 283 ASN A C 1
ATOM 2271 O O . ASN A 1 283 ? -3.079 8.127 -22.170 1.00 69.38 283 ASN A O 1
ATOM 2275 N N . SER A 1 284 ? -3.965 6.538 -23.482 1.00 64.69 284 SER A N 1
ATOM 2276 C CA . SER A 1 284 ? -2.679 5.925 -23.852 1.00 64.69 284 SER A CA 1
ATOM 2277 C C . SER A 1 284 ? -1.661 6.944 -24.382 1.00 64.69 284 SER A C 1
ATOM 2279 O O . SER A 1 284 ? -0.478 6.845 -24.081 1.00 64.69 284 SER A O 1
ATOM 2281 N N . ILE A 1 285 ? -2.139 7.986 -25.064 1.00 60.88 285 ILE A N 1
ATOM 2282 C CA . ILE A 1 285 ? -1.377 9.148 -25.542 1.00 60.88 285 ILE A CA 1
ATOM 2283 C C . ILE A 1 285 ? -0.688 9.888 -24.387 1.00 60.88 285 ILE A C 1
ATOM 2285 O O . ILE A 1 285 ? 0.526 10.083 -24.405 1.00 60.88 285 ILE A O 1
ATOM 2289 N N . SER A 1 286 ? -1.462 10.268 -23.365 1.00 64.00 286 SER A N 1
ATOM 2290 C CA . SER A 1 286 ? -0.945 10.911 -22.151 1.00 64.00 286 SER A CA 1
ATOM 2291 C C . SER A 1 286 ? 0.037 9.980 -21.443 1.00 64.00 286 SER A C 1
ATOM 2293 O O . SER A 1 286 ? 1.118 10.403 -21.046 1.00 64.00 286 SER A O 1
ATOM 2295 N N . GLY A 1 287 ? -0.285 8.685 -21.367 1.00 68.31 287 GLY A N 1
ATOM 2296 C CA . GLY A 1 287 ? 0.588 7.680 -20.763 1.00 68.31 287 GLY A CA 1
ATOM 2297 C C . GLY A 1 287 ? 1.939 7.547 -21.458 1.00 68.31 287 GLY A C 1
ATOM 2298 O O . GLY A 1 287 ? 2.968 7.451 -20.795 1.00 68.31 287 GLY A O 1
ATOM 2299 N N . LEU A 1 288 ? 1.951 7.588 -22.788 1.00 64.69 288 LEU A N 1
ATOM 2300 C CA . LEU A 1 288 ? 3.158 7.560 -23.605 1.00 64.69 288 LEU A CA 1
ATOM 2301 C C . LEU A 1 288 ? 4.032 8.804 -23.378 1.00 64.69 288 LEU A C 1
ATOM 2303 O O . LEU A 1 288 ? 5.232 8.664 -23.138 1.00 64.69 288 LEU A O 1
ATOM 2307 N N . SER A 1 289 ? 3.438 9.998 -23.356 1.00 58.84 289 SER A N 1
ATOM 2308 C CA . SER A 1 289 ? 4.144 11.246 -23.028 1.00 58.84 289 SER A CA 1
ATOM 2309 C C . SER A 1 289 ? 4.670 11.265 -21.589 1.00 58.84 289 SER A C 1
ATOM 2311 O O . SER A 1 289 ? 5.786 11.712 -21.333 1.00 58.84 289 SER A O 1
ATOM 2313 N N . GLN A 1 290 ? 3.899 10.733 -20.642 1.00 76.56 290 GLN A N 1
ATOM 2314 C CA . GLN A 1 290 ? 4.298 10.608 -19.243 1.00 76.56 290 GLN A CA 1
ATOM 2315 C C . GLN A 1 290 ? 5.453 9.623 -19.053 1.00 76.56 290 GLN A C 1
ATOM 2317 O O . GLN A 1 290 ? 6.381 9.915 -18.305 1.00 76.56 290 GLN A O 1
ATOM 2322 N N . LEU A 1 291 ? 5.418 8.472 -19.730 1.00 73.75 291 LEU A N 1
ATOM 2323 C CA . LEU A 1 291 ? 6.507 7.495 -19.718 1.00 73.75 291 LEU A CA 1
ATOM 2324 C C . LEU A 1 291 ? 7.805 8.138 -20.212 1.00 73.75 291 LEU A C 1
ATOM 2326 O O . LEU A 1 291 ? 8.838 8.057 -19.554 1.00 73.75 291 LEU A O 1
ATOM 2330 N N . ALA A 1 292 ? 7.716 8.810 -21.353 1.00 62.84 292 ALA A N 1
ATOM 2331 C CA . ALA A 1 292 ? 8.790 9.567 -21.968 1.00 62.84 292 ALA A CA 1
ATOM 2332 C C . ALA A 1 292 ? 9.374 10.635 -21.024 1.00 62.84 292 ALA A C 1
ATOM 2334 O O . ALA A 1 292 ? 10.584 10.680 -20.813 1.00 62.84 292 ALA A O 1
ATOM 2335 N N . PHE A 1 293 ? 8.516 11.446 -20.404 1.00 67.19 293 PHE A N 1
ATOM 2336 C CA . PHE A 1 293 ? 8.918 12.450 -19.421 1.00 67.19 293 PHE A CA 1
ATOM 2337 C C . PHE A 1 293 ? 9.606 11.827 -18.198 1.00 67.19 293 PHE A C 1
ATOM 2339 O O . PHE A 1 293 ? 10.695 12.247 -17.819 1.00 67.19 293 PHE A O 1
ATOM 2346 N N . GLY A 1 294 ? 9.003 10.793 -17.608 1.00 69.75 294 GLY A N 1
ATOM 2347 C CA . GLY A 1 294 ? 9.516 10.144 -16.402 1.00 69.75 294 GLY A CA 1
ATOM 2348 C C . GLY A 1 294 ? 10.815 9.359 -16.609 1.00 69.75 294 GLY A C 1
ATOM 2349 O O . GLY A 1 294 ? 11.548 9.139 -15.649 1.00 69.75 294 GLY A O 1
ATOM 2350 N N . LEU A 1 295 ? 11.108 8.945 -17.848 1.00 73.19 295 LEU A N 1
ATOM 2351 C CA . LEU A 1 295 ? 12.337 8.237 -18.218 1.00 73.19 295 LEU A CA 1
ATOM 2352 C C . LEU A 1 295 ? 13.430 9.138 -18.800 1.00 73.19 295 LEU A C 1
ATOM 2354 O O . LEU A 1 295 ? 14.553 8.657 -18.937 1.00 73.19 295 LEU A O 1
ATOM 2358 N N . LYS A 1 296 ? 13.137 10.403 -19.135 1.00 64.56 296 LYS A N 1
ATOM 2359 C CA . LYS A 1 296 ? 14.011 11.292 -19.924 1.00 64.56 296 LYS A CA 1
ATOM 2360 C C . LYS A 1 296 ? 15.481 11.250 -19.492 1.00 64.56 296 LYS A C 1
ATOM 2362 O O . LYS A 1 296 ? 16.352 10.994 -20.316 1.00 64.56 296 LYS A O 1
ATOM 2367 N N . ASP A 1 297 ? 15.738 11.417 -18.198 1.00 66.00 297 ASP A N 1
ATOM 2368 C CA . ASP A 1 297 ? 17.102 11.536 -17.664 1.00 66.00 297 ASP A CA 1
ATOM 2369 C C . ASP A 1 297 ? 17.710 10.186 -17.238 1.00 66.00 297 ASP A C 1
ATOM 2371 O O . ASP A 1 297 ? 18.871 10.103 -16.828 1.00 66.00 297 ASP A O 1
ATOM 2375 N N . HIS A 1 298 ? 16.934 9.100 -17.304 1.00 70.06 298 HIS A N 1
ATOM 2376 C CA . HIS A 1 298 ? 17.301 7.803 -16.729 1.00 70.06 298 HIS A CA 1
ATOM 2377 C C . HIS A 1 298 ? 16.987 6.604 -17.634 1.00 70.06 298 HIS A C 1
ATOM 2379 O O . HIS A 1 298 ? 16.991 5.456 -17.179 1.00 70.06 298 HIS A O 1
ATOM 2385 N N . ILE A 1 299 ? 16.758 6.843 -18.925 1.00 65.94 299 ILE A N 1
ATOM 2386 C CA . ILE A 1 299 ? 16.403 5.802 -19.894 1.00 65.94 299 ILE A CA 1
ATOM 2387 C C . ILE A 1 299 ? 17.473 4.703 -19.978 1.00 65.94 299 ILE A C 1
ATOM 2389 O O . ILE A 1 299 ? 17.149 3.515 -19.984 1.00 65.94 299 ILE A O 1
ATOM 2393 N N . ASN A 1 300 ? 18.754 5.077 -19.920 1.00 63.94 300 ASN A N 1
ATOM 2394 C CA . ASN A 1 300 ? 19.875 4.133 -19.922 1.00 63.94 300 ASN A CA 1
ATOM 2395 C C . ASN A 1 300 ? 19.892 3.258 -18.663 1.00 63.94 300 ASN A C 1
ATOM 2397 O O . ASN A 1 300 ? 20.127 2.050 -18.751 1.00 63.94 300 ASN A O 1
ATOM 2401 N N . SER A 1 301 ? 19.591 3.841 -17.501 1.00 71.25 301 SER A N 1
ATOM 2402 C CA . SER A 1 301 ? 19.481 3.118 -16.232 1.00 71.25 301 SER A CA 1
ATOM 2403 C C . SER A 1 301 ? 18.330 2.114 -16.272 1.00 71.25 301 SER A C 1
ATOM 2405 O O . SER A 1 301 ? 18.516 0.947 -15.929 1.00 71.25 301 SER A O 1
ATOM 2407 N N . PHE A 1 302 ? 17.159 2.533 -16.756 1.00 70.06 302 PHE A N 1
ATOM 2408 C CA . PHE A 1 302 ? 15.998 1.654 -16.902 1.00 70.06 302 PHE A CA 1
ATOM 2409 C C . PHE A 1 302 ? 16.285 0.474 -17.853 1.00 70.06 302 PHE A C 1
ATOM 2411 O O . PHE A 1 302 ? 16.068 -0.686 -17.487 1.00 70.06 302 PHE A O 1
ATOM 2418 N N . ASN A 1 303 ? 16.864 0.749 -19.029 1.00 65.62 303 ASN A N 1
ATOM 2419 C CA . ASN A 1 303 ? 17.248 -0.272 -20.013 1.00 65.62 303 ASN A CA 1
ATOM 2420 C C . ASN A 1 303 ? 18.317 -1.241 -19.484 1.00 65.62 303 ASN A C 1
ATOM 2422 O O . ASN A 1 303 ? 18.238 -2.452 -19.720 1.00 65.62 303 ASN A O 1
ATOM 2426 N N . SER A 1 304 ? 19.302 -0.736 -18.739 1.00 67.81 304 SER A N 1
ATOM 2427 C CA . SER A 1 304 ? 20.336 -1.570 -18.112 1.00 67.81 304 SER A CA 1
ATOM 2428 C C . SER A 1 304 ? 19.738 -2.521 -17.073 1.00 67.81 304 SER A C 1
ATOM 2430 O O . SER A 1 304 ? 20.127 -3.687 -17.000 1.00 67.81 304 SER A O 1
ATOM 2432 N N . GLY A 1 305 ? 18.751 -2.051 -16.303 1.00 68.81 305 GLY A N 1
ATOM 2433 C CA . GLY A 1 305 ? 18.018 -2.871 -15.339 1.00 68.81 305 GLY A CA 1
ATOM 2434 C C . GLY A 1 305 ? 17.313 -4.054 -15.993 1.00 68.81 305 GLY A C 1
ATOM 2435 O O . GLY A 1 305 ? 17.457 -5.189 -15.535 1.00 68.81 305 GLY A O 1
ATOM 2436 N N . LEU A 1 306 ? 16.608 -3.804 -17.101 1.00 69.19 306 LEU A N 1
ATOM 2437 C CA . LEU A 1 306 ? 15.957 -4.850 -17.896 1.00 69.19 306 LEU A CA 1
ATOM 2438 C C . LEU A 1 306 ? 16.969 -5.849 -18.473 1.00 69.19 306 LEU A C 1
ATOM 2440 O O . LEU A 1 306 ? 16.771 -7.060 -18.364 1.00 69.19 306 LEU A O 1
ATOM 2444 N N . SER A 1 307 ? 18.068 -5.345 -19.040 1.00 64.50 307 SER A N 1
ATOM 2445 C CA . SER A 1 307 ? 19.085 -6.162 -19.713 1.00 64.50 307 SER A CA 1
ATOM 2446 C C . SER A 1 307 ? 19.725 -7.190 -18.772 1.00 64.50 307 SER A C 1
ATOM 2448 O O . SER A 1 307 ? 19.806 -8.367 -19.113 1.00 64.50 307 SER A O 1
ATOM 2450 N N . LEU A 1 308 ? 20.092 -6.788 -17.551 1.00 62.31 308 LEU A N 1
ATOM 2451 C CA . LEU A 1 308 ? 20.783 -7.658 -16.586 1.00 62.31 308 LEU A CA 1
ATOM 2452 C C . LEU A 1 308 ? 19.926 -8.812 -16.039 1.00 62.31 308 LEU A C 1
ATOM 2454 O O . LEU A 1 308 ? 20.472 -9.805 -15.560 1.00 62.31 308 LEU A O 1
ATOM 2458 N N . MET A 1 309 ? 18.592 -8.721 -16.089 1.00 59.59 309 MET A N 1
ATOM 2459 C CA . MET A 1 309 ? 17.732 -9.849 -15.701 1.00 59.59 309 MET A CA 1
ATOM 2460 C C . MET A 1 309 ? 17.622 -10.908 -16.813 1.00 59.59 309 MET A C 1
ATOM 2462 O O . MET A 1 309 ? 17.400 -12.086 -16.527 1.00 59.59 309 MET A O 1
ATOM 2466 N N . LEU A 1 310 ? 17.817 -10.511 -18.072 1.00 52.44 310 LEU A N 1
ATOM 2467 C CA . LEU A 1 310 ? 17.777 -11.405 -19.234 1.00 52.44 310 LEU A CA 1
ATOM 2468 C C . LEU A 1 310 ? 19.094 -12.172 -19.444 1.00 52.44 310 LEU A C 1
ATOM 2470 O O . LEU A 1 310 ? 19.106 -13.165 -20.161 1.00 52.44 310 LEU A O 1
ATOM 2474 N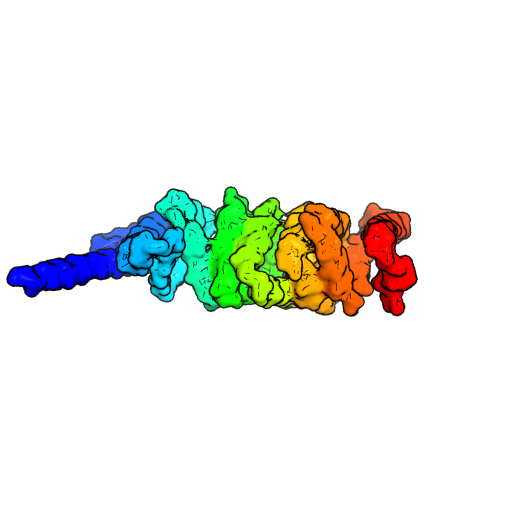 N . GLU A 1 311 ? 20.180 -11.756 -18.787 1.00 52.12 311 GLU A N 1
ATOM 2475 C CA . GLU A 1 311 ? 21.505 -12.394 -18.850 1.00 52.12 311 GLU A CA 1
ATOM 2476 C C . GLU A 1 311 ? 21.665 -13.607 -17.903 1.00 52.12 311 GLU A C 1
ATOM 2478 O O . GLU A 1 311 ? 22.764 -14.146 -17.763 1.00 52.12 311 GLU A O 1
ATOM 2483 N N . LYS A 1 312 ? 20.591 -14.094 -17.254 1.00 48.69 312 LYS A N 1
ATOM 2484 C CA . LYS A 1 312 ? 20.660 -15.352 -16.486 1.00 48.69 312 LYS A CA 1
ATOM 2485 C C . LYS A 1 312 ? 20.915 -16.551 -17.423 1.00 48.69 312 LYS A C 1
ATOM 2487 O O . LYS A 1 312 ? 20.221 -16.686 -18.432 1.00 48.69 312 LYS A O 1
ATOM 2492 N N . PRO A 1 313 ? 21.860 -17.452 -17.087 1.00 40.75 313 PRO A N 1
ATOM 2493 C CA . PRO A 1 313 ? 22.230 -18.576 -17.941 1.00 40.75 313 PRO A CA 1
ATOM 2494 C C . PRO A 1 313 ? 21.052 -19.552 -18.042 1.00 40.75 313 PRO A C 1
ATOM 2496 O O . PRO A 1 313 ? 20.605 -20.104 -17.038 1.00 40.75 313 PRO A O 1
ATOM 2499 N N . GLY A 1 314 ? 20.512 -19.704 -19.251 1.00 45.41 314 GLY A N 1
ATOM 2500 C CA . GLY A 1 314 ? 19.347 -20.552 -19.534 1.00 45.41 314 GLY A CA 1
ATOM 2501 C C . GLY A 1 314 ? 18.530 -20.111 -20.752 1.00 45.41 314 GLY A C 1
ATOM 2502 O O . GLY A 1 314 ? 17.835 -20.928 -21.342 1.00 45.41 314 GLY A O 1
ATOM 2503 N N . LEU A 1 315 ? 18.657 -18.853 -21.188 1.00 43.19 315 LEU A N 1
ATOM 2504 C CA . LEU A 1 315 ? 18.177 -18.397 -22.495 1.00 43.19 315 LEU A CA 1
ATOM 2505 C C . LEU A 1 315 ? 19.371 -17.945 -23.331 1.00 43.19 315 LEU A C 1
ATOM 2507 O O . LEU A 1 315 ? 20.025 -16.963 -23.002 1.00 43.19 315 LEU A O 1
ATOM 2511 N N . THR A 1 316 ? 19.655 -18.675 -24.407 1.00 44.12 316 THR A N 1
ATOM 2512 C CA . THR A 1 316 ? 20.703 -18.392 -25.399 1.00 44.12 316 THR A CA 1
ATOM 2513 C C . THR A 1 316 ? 20.783 -16.897 -25.737 1.00 44.12 316 THR A C 1
ATOM 2515 O O . THR A 1 316 ? 19.876 -16.300 -26.326 1.00 44.12 316 THR A O 1
ATOM 2518 N N . THR A 1 317 ? 21.899 -16.308 -25.323 1.00 49.09 317 THR A N 1
ATOM 2519 C CA . THR A 1 317 ? 22.063 -14.951 -24.780 1.00 49.09 317 THR A CA 1
ATOM 2520 C C . THR A 1 317 ? 22.269 -13.833 -25.809 1.00 49.09 317 THR A C 1
ATOM 2522 O O . THR A 1 317 ? 22.521 -12.694 -25.426 1.00 49.09 317 THR A O 1
ATOM 2525 N N . LEU A 1 318 ? 22.094 -14.092 -27.109 1.00 41.03 318 LEU A N 1
ATOM 2526 C CA . LEU A 1 318 ? 22.145 -13.044 -28.144 1.00 41.03 318 LEU A CA 1
ATOM 2527 C C . LEU A 1 318 ? 20.802 -12.845 -28.857 1.00 41.03 318 LEU A C 1
ATOM 2529 O O . LEU A 1 318 ? 20.352 -11.712 -29.022 1.00 41.03 318 LEU A O 1
ATOM 2533 N N . ASN A 1 319 ? 20.116 -13.936 -29.208 1.00 43.66 319 ASN A N 1
ATOM 2534 C CA . ASN A 1 319 ? 18.881 -13.860 -29.986 1.00 43.66 319 ASN A CA 1
ATOM 2535 C C . ASN A 1 319 ? 17.696 -13.369 -29.154 1.00 43.66 319 ASN A C 1
ATOM 2537 O O . ASN A 1 319 ? 16.964 -12.528 -29.644 1.00 43.66 319 ASN A O 1
ATOM 2541 N N . ALA A 1 320 ? 17.530 -13.785 -27.893 1.00 39.62 320 ALA A N 1
ATOM 2542 C CA . ALA A 1 320 ? 16.423 -13.306 -27.051 1.00 39.62 320 ALA A CA 1
ATOM 2543 C C . ALA A 1 320 ? 16.600 -11.842 -26.603 1.00 39.62 320 ALA A C 1
ATOM 2545 O O . ALA A 1 320 ? 15.626 -11.098 -26.531 1.00 39.62 320 ALA A O 1
ATOM 2546 N N . ARG A 1 321 ? 17.847 -11.409 -26.365 1.00 40.03 321 ARG A N 1
ATOM 2547 C CA . ARG A 1 321 ? 18.209 -10.014 -26.061 1.00 40.03 321 ARG A CA 1
ATOM 2548 C C . ARG A 1 321 ? 17.934 -9.100 -27.252 1.00 40.03 321 ARG A C 1
ATOM 2550 O O . ARG A 1 321 ? 17.298 -8.066 -27.081 1.00 40.03 321 ARG A O 1
ATOM 2557 N N . LYS A 1 322 ? 18.360 -9.512 -28.451 1.00 41.72 322 LYS A N 1
ATOM 2558 C CA . LYS A 1 322 ? 18.072 -8.805 -29.702 1.00 41.72 322 LYS A CA 1
ATOM 2559 C C . LYS A 1 322 ? 16.576 -8.830 -30.017 1.00 41.72 322 LYS A C 1
ATOM 2561 O O . LYS A 1 322 ? 16.025 -7.784 -30.285 1.00 41.72 322 LYS A O 1
ATOM 2566 N N . LEU A 1 323 ? 15.879 -9.958 -29.851 1.00 42.25 323 LEU A N 1
ATOM 2567 C CA . LEU A 1 323 ? 14.430 -10.051 -30.077 1.00 42.25 323 LEU A CA 1
ATOM 2568 C C . LEU A 1 323 ? 13.607 -9.252 -29.058 1.00 42.25 323 LEU A C 1
ATOM 2570 O O . LEU A 1 323 ? 12.540 -8.780 -29.418 1.00 42.25 323 LEU A O 1
ATOM 2574 N N . PHE A 1 324 ? 14.039 -9.129 -27.798 1.00 43.09 324 PHE A N 1
ATOM 2575 C CA . PHE A 1 324 ? 13.339 -8.341 -26.779 1.00 43.09 324 PHE A CA 1
ATOM 2576 C C . PHE A 1 324 ? 13.656 -6.855 -26.896 1.00 43.09 324 PHE A C 1
ATOM 2578 O O . PHE A 1 324 ? 12.732 -6.074 -26.779 1.00 43.09 324 PHE A O 1
ATOM 2585 N N . MET A 1 325 ? 14.898 -6.442 -27.160 1.00 46.81 325 MET A N 1
ATOM 2586 C CA . MET A 1 325 ? 15.185 -5.031 -27.443 1.00 46.81 325 MET A CA 1
ATOM 2587 C C . MET A 1 325 ? 14.588 -4.628 -28.794 1.00 46.81 325 MET A C 1
ATOM 2589 O O . MET A 1 325 ? 13.901 -3.624 -28.857 1.00 46.81 325 MET A O 1
ATOM 2593 N N . ASP A 1 326 ? 14.672 -5.451 -29.838 1.00 46.53 326 ASP A N 1
ATOM 2594 C CA . ASP A 1 326 ? 13.951 -5.195 -31.088 1.00 46.53 326 ASP A CA 1
ATOM 2595 C C . ASP A 1 326 ? 12.434 -5.256 -30.857 1.00 46.53 326 ASP A C 1
ATOM 2597 O O . ASP A 1 326 ? 11.721 -4.402 -31.333 1.00 46.53 326 ASP A O 1
ATOM 2601 N N . ARG A 1 327 ? 11.844 -6.158 -30.065 1.00 43.62 327 ARG A N 1
ATOM 2602 C CA . ARG A 1 327 ? 10.379 -6.100 -29.844 1.00 43.62 327 ARG A CA 1
ATOM 2603 C C . ARG A 1 327 ? 9.961 -4.988 -28.898 1.00 43.62 327 ARG A C 1
ATOM 2605 O O . ARG A 1 327 ? 8.980 -4.334 -29.176 1.00 43.62 327 ARG A O 1
ATOM 2612 N N . PHE A 1 328 ? 10.648 -4.745 -27.797 1.00 44.41 328 PHE A N 1
ATOM 2613 C CA . PHE A 1 328 ? 10.294 -3.713 -26.828 1.00 44.41 328 PHE A CA 1
ATOM 2614 C C . PHE A 1 328 ? 10.605 -2.332 -27.393 1.00 44.41 328 PHE A C 1
ATOM 2616 O O . PHE A 1 328 ? 9.715 -1.497 -27.414 1.00 44.41 328 PHE A O 1
ATOM 2623 N N . THR A 1 329 ? 11.800 -2.117 -27.947 1.00 49.00 329 THR A N 1
ATOM 2624 C CA . THR A 1 329 ? 12.171 -0.886 -28.650 1.00 49.00 329 THR A CA 1
ATOM 2625 C C . THR A 1 329 ? 11.432 -0.795 -29.985 1.00 49.00 329 THR A C 1
ATOM 2627 O O . THR A 1 329 ? 10.667 0.129 -30.139 1.00 49.00 329 THR A O 1
ATOM 2630 N N . THR A 1 330 ? 11.466 -1.739 -30.931 1.00 48.12 330 THR A N 1
ATOM 2631 C CA . THR A 1 330 ? 10.693 -1.591 -32.194 1.00 48.12 330 THR A CA 1
ATOM 2632 C C . THR A 1 330 ? 9.168 -1.617 -32.005 1.00 48.12 330 THR A C 1
ATOM 2634 O O . THR A 1 330 ? 8.489 -0.962 -32.788 1.00 48.12 330 THR A O 1
ATOM 2637 N N . GLN A 1 331 ? 8.581 -2.270 -30.989 1.00 45.56 331 GLN A N 1
ATOM 2638 C CA . GLN A 1 331 ? 7.144 -2.095 -30.704 1.00 45.56 331 GLN A CA 1
ATOM 2639 C C . GLN A 1 331 ? 6.873 -0.773 -29.991 1.00 45.56 331 GLN A C 1
ATOM 2641 O O . GLN A 1 331 ? 6.056 -0.031 -30.514 1.00 45.56 331 GLN A O 1
ATOM 2646 N N . LEU A 1 332 ? 7.530 -0.406 -28.879 1.00 47.06 332 LEU A N 1
ATOM 2647 C CA . LEU A 1 332 ? 7.300 0.924 -28.286 1.00 47.06 332 LEU A CA 1
ATOM 2648 C C . LEU A 1 332 ? 7.663 2.011 -29.290 1.00 47.06 332 LEU A C 1
ATOM 2650 O O . LEU A 1 332 ? 6.782 2.747 -29.681 1.00 47.06 332 LEU A O 1
ATOM 2654 N N . THR A 1 333 ? 8.887 2.068 -29.799 1.00 50.41 333 THR A N 1
ATOM 2655 C CA . THR A 1 333 ? 9.352 3.037 -30.799 1.00 50.41 333 THR A CA 1
ATOM 2656 C C . THR A 1 333 ? 8.545 2.995 -32.095 1.00 50.41 333 THR A C 1
ATOM 2658 O O . THR A 1 333 ? 8.207 4.050 -32.611 1.00 50.41 333 THR A O 1
ATOM 2661 N N . GLY A 1 334 ? 8.194 1.824 -32.632 1.00 48.78 334 GLY A N 1
ATOM 2662 C CA . GLY A 1 334 ? 7.410 1.712 -33.868 1.00 48.78 334 GLY A CA 1
ATOM 2663 C C . GLY A 1 334 ? 5.938 2.087 -33.695 1.00 48.78 334 GLY A C 1
ATOM 2664 O O . GLY A 1 334 ? 5.380 2.735 -34.579 1.00 48.78 334 GLY A O 1
ATOM 2665 N N . TYR A 1 335 ? 5.311 1.750 -32.560 1.00 47.94 335 TYR A N 1
ATOM 2666 C CA . TYR A 1 335 ? 3.960 2.215 -32.229 1.00 47.94 335 TYR A CA 1
ATOM 2667 C C . TYR A 1 335 ? 3.955 3.705 -31.882 1.00 47.94 335 TYR A C 1
ATOM 2669 O O . TYR A 1 335 ? 3.097 4.414 -32.387 1.00 47.94 335 TYR A O 1
ATOM 2677 N N . PHE A 1 336 ? 4.926 4.197 -31.108 1.00 49.72 336 PHE A N 1
ATOM 2678 C CA . PHE A 1 336 ? 5.102 5.611 -30.745 1.00 49.72 336 PHE A CA 1
ATOM 2679 C C . PHE A 1 336 ? 5.358 6.466 -31.990 1.00 49.72 336 PHE A C 1
ATOM 2681 O O . PHE A 1 336 ? 4.714 7.491 -32.171 1.00 49.72 336 PHE A O 1
ATOM 2688 N N . LYS A 1 337 ? 6.218 6.002 -32.906 1.00 49.50 337 LYS A N 1
ATOM 2689 C CA . LYS A 1 337 ? 6.512 6.665 -34.181 1.00 49.50 337 LYS A CA 1
ATOM 2690 C C . LYS A 1 337 ? 5.298 6.700 -35.110 1.00 49.50 337 LYS A C 1
ATOM 2692 O O . LYS A 1 337 ? 4.878 7.789 -35.480 1.00 49.50 337 LYS A O 1
ATOM 2697 N N . LYS A 1 338 ? 4.659 5.555 -35.396 1.00 50.50 338 LYS A N 1
ATOM 2698 C CA . LYS A 1 338 ? 3.432 5.506 -36.223 1.00 50.50 338 LYS A CA 1
ATOM 2699 C C . LYS A 1 338 ? 2.278 6.314 -35.625 1.00 50.50 338 LYS A C 1
ATOM 2701 O O . LYS A 1 338 ? 1.445 6.846 -36.355 1.00 50.50 338 LYS A O 1
ATOM 2706 N N . TYR A 1 339 ? 2.193 6.363 -34.298 1.00 48.91 339 TYR A N 1
ATOM 2707 C CA . TYR A 1 339 ? 1.177 7.114 -33.574 1.00 48.91 339 TYR A CA 1
ATOM 2708 C C . TYR A 1 339 ? 1.412 8.630 -33.673 1.00 48.91 339 TYR A C 1
ATOM 2710 O O . TYR A 1 339 ? 0.482 9.357 -34.007 1.00 48.91 339 TYR A O 1
ATOM 2718 N N . LEU A 1 340 ? 2.644 9.103 -33.463 1.00 46.12 340 LEU A N 1
ATOM 2719 C CA . LEU A 1 340 ? 2.996 10.523 -33.578 1.00 46.12 340 LEU A CA 1
ATOM 2720 C C . LEU A 1 340 ? 2.953 11.019 -35.039 1.00 46.12 340 LEU A C 1
ATOM 2722 O O . LEU A 1 340 ? 2.486 12.129 -35.287 1.00 46.12 340 LEU A O 1
ATOM 2726 N N . GLU A 1 341 ? 3.321 10.176 -36.011 1.00 50.56 341 GLU A N 1
ATOM 2727 C CA . GLU A 1 341 ? 3.164 10.452 -37.451 1.00 50.56 341 GLU A CA 1
ATOM 2728 C C . GLU A 1 341 ? 1.680 10.611 -37.850 1.00 50.56 341 GLU A C 1
ATOM 2730 O O . GLU A 1 341 ? 1.340 11.510 -38.616 1.00 50.56 341 GLU A O 1
ATOM 2735 N N . LYS A 1 342 ? 0.761 9.814 -37.276 1.00 50.81 342 LYS A N 1
ATOM 2736 C CA . LYS A 1 342 ? -0.700 9.961 -37.477 1.00 50.81 342 LYS A CA 1
ATOM 2737 C C . LYS A 1 342 ? -1.292 11.249 -36.893 1.00 50.81 342 LYS A C 1
ATOM 2739 O O . LYS A 1 342 ? -2.395 11.621 -37.277 1.00 50.81 342 LYS A O 1
ATOM 2744 N N . GLN A 1 343 ? -0.594 11.896 -35.964 1.00 43.38 343 GLN A N 1
ATOM 2745 C CA . GLN A 1 343 ? -1.002 13.157 -35.335 1.00 43.38 343 GLN A CA 1
ATOM 2746 C C . GLN A 1 343 ? -0.347 14.380 -36.002 1.00 43.38 343 GLN A C 1
ATOM 2748 O O . GLN A 1 343 ? -0.470 15.491 -35.495 1.00 43.38 343 GLN A O 1
ATOM 2753 N N . GLY A 1 344 ? 0.365 14.190 -37.121 1.00 39.22 344 GLY A N 1
ATOM 2754 C CA . GLY A 1 344 ? 1.017 15.272 -37.864 1.00 39.22 344 GLY A CA 1
ATOM 2755 C C . GLY A 1 344 ? 2.289 15.819 -37.208 1.00 39.22 344 GLY A C 1
ATOM 2756 O O . GLY A 1 344 ? 2.781 16.867 -37.619 1.00 39.22 344 GLY A O 1
ATOM 2757 N N . ILE A 1 345 ? 2.835 15.133 -36.197 1.00 43.88 345 ILE A N 1
ATOM 2758 C CA . ILE A 1 345 ? 4.096 15.526 -35.561 1.00 43.88 345 ILE A CA 1
ATOM 2759 C C . ILE A 1 345 ? 5.256 15.095 -36.462 1.00 43.88 345 ILE A C 1
ATOM 2761 O O . ILE A 1 345 ? 5.321 13.948 -36.905 1.00 43.88 345 ILE A O 1
ATOM 2765 N N . ASP A 1 346 ? 6.183 16.019 -36.728 1.00 47.59 346 ASP A N 1
ATOM 2766 C CA . ASP A 1 346 ? 7.301 15.785 -37.644 1.00 47.59 346 ASP A CA 1
ATOM 2767 C C . ASP A 1 346 ? 8.173 14.602 -37.176 1.00 47.59 346 ASP A C 1
ATOM 2769 O O . ASP A 1 346 ? 8.696 14.566 -36.055 1.00 47.59 346 ASP A O 1
ATOM 2773 N N . SER A 1 347 ? 8.371 13.647 -38.087 1.00 48.81 347 SER A N 1
ATOM 2774 C CA . SER A 1 347 ? 9.228 12.462 -37.942 1.00 48.81 347 SER A CA 1
ATOM 2775 C C . SER A 1 347 ? 10.648 12.750 -37.427 1.00 48.81 347 SER A C 1
ATOM 2777 O O . SER A 1 347 ? 11.253 11.888 -36.784 1.00 48.81 347 SER A O 1
ATOM 2779 N N . ARG A 1 348 ? 11.179 13.960 -37.642 1.00 47.16 348 ARG A N 1
ATOM 2780 C CA . ARG A 1 348 ? 12.482 14.427 -37.149 1.00 47.16 348 ARG A CA 1
ATOM 2781 C C . ARG A 1 348 ? 12.464 14.746 -35.657 1.00 47.16 348 ARG A C 1
ATOM 2783 O O . ARG A 1 348 ? 13.428 14.422 -34.968 1.00 47.16 348 ARG A O 1
ATOM 2790 N N . VAL A 1 349 ? 11.374 15.316 -35.141 1.00 42.09 349 VAL A N 1
ATOM 2791 C CA . VAL A 1 349 ? 11.184 15.571 -33.699 1.00 42.09 349 VAL A CA 1
ATOM 2792 C C . VAL A 1 349 ? 11.023 14.246 -32.958 1.00 42.09 349 VAL A C 1
ATOM 2794 O O . VAL A 1 349 ? 11.658 14.018 -31.932 1.00 42.09 349 VAL A O 1
ATOM 2797 N N . ILE A 1 350 ? 10.244 13.337 -33.542 1.00 46.09 350 ILE A N 1
ATOM 2798 C CA . ILE A 1 350 ? 10.032 11.970 -33.057 1.00 46.09 350 ILE A CA 1
ATOM 2799 C C . ILE A 1 350 ? 11.358 11.200 -33.010 1.00 46.09 350 ILE A C 1
ATOM 2801 O O . ILE A 1 350 ? 11.665 10.547 -32.014 1.00 46.09 350 ILE A O 1
ATOM 2805 N N . SER A 1 351 ? 12.163 11.304 -34.072 1.00 46.94 351 SER A N 1
ATOM 2806 C CA . SER A 1 351 ? 13.458 10.625 -34.157 1.00 46.94 351 SER A CA 1
ATOM 2807 C C . SER A 1 351 ? 14.459 11.170 -33.142 1.00 46.94 351 SER A C 1
ATOM 2809 O O . SER A 1 351 ? 15.094 10.357 -32.489 1.00 46.94 351 SER A O 1
ATOM 2811 N N . ARG A 1 352 ? 14.531 12.494 -32.927 1.00 44.78 352 ARG A N 1
ATOM 2812 C CA . ARG A 1 352 ? 15.371 13.111 -31.879 1.00 44.78 352 ARG A CA 1
ATOM 2813 C C . ARG A 1 352 ? 14.977 12.672 -30.469 1.00 44.78 352 ARG A C 1
ATOM 2815 O O . ARG A 1 352 ? 15.824 12.303 -29.661 1.00 44.78 352 ARG A O 1
ATOM 2822 N N . PHE A 1 353 ? 13.671 12.624 -30.205 1.00 40.72 353 PHE A N 1
ATOM 2823 C CA . PHE A 1 353 ? 13.123 12.176 -28.927 1.00 40.72 353 PHE A CA 1
ATOM 2824 C C . PHE A 1 353 ? 13.452 10.704 -28.624 1.00 40.72 353 PHE A C 1
ATOM 2826 O O . PHE A 1 353 ? 13.740 10.339 -27.488 1.00 40.72 353 PHE A O 1
ATOM 2833 N N . ILE A 1 354 ? 13.427 9.855 -29.653 1.00 47.66 354 ILE A N 1
ATOM 2834 C CA . ILE A 1 354 ? 13.729 8.421 -29.560 1.00 47.66 354 ILE A CA 1
ATOM 2835 C C . ILE A 1 354 ? 15.239 8.150 -29.537 1.00 47.66 354 ILE A C 1
ATOM 2837 O O . ILE A 1 354 ? 15.673 7.210 -28.874 1.00 47.66 354 ILE A O 1
ATOM 2841 N N . SER A 1 355 ? 16.038 8.940 -30.256 1.00 44.09 355 SER A N 1
ATOM 2842 C CA . SER A 1 355 ? 17.492 8.775 -30.333 1.00 44.09 355 SER A CA 1
ATOM 2843 C C . SER A 1 355 ? 18.239 9.415 -29.164 1.00 44.09 355 SER A C 1
ATOM 2845 O O . SER A 1 355 ? 19.429 9.158 -29.019 1.00 44.09 355 SER A O 1
ATOM 2847 N N . GLY A 1 356 ? 17.569 10.230 -28.341 1.00 34.97 356 GLY A N 1
ATOM 2848 C CA . GLY A 1 356 ? 18.173 10.895 -27.184 1.00 34.97 356 GLY A CA 1
ATOM 2849 C C . GLY A 1 356 ? 19.183 11.993 -27.540 1.00 34.97 356 GLY A C 1
ATOM 2850 O O . GLY A 1 356 ? 20.057 12.269 -26.722 1.00 34.97 356 GLY A O 1
ATOM 2851 N N . TYR A 1 357 ? 19.070 12.593 -28.734 1.00 34.25 357 TYR A N 1
ATOM 2852 C CA . TYR A 1 357 ? 19.946 13.662 -29.241 1.00 34.25 357 TYR A CA 1
ATOM 2853 C C . TYR A 1 357 ? 19.169 14.940 -29.548 1.00 34.25 357 TYR A C 1
ATOM 2855 O O . TYR A 1 357 ? 18.141 14.849 -30.264 1.00 34.25 357 TYR A O 1
#

Sequence (357 aa):
MAASKNVRISRMQTKRKKSIAAFSKAAISGKSPVGRVLTHEDRLELLLRSLEKRRFKEGPDKKTSLIYIPKYTSAENYLILKLLLEDPFRTIDYIYKKTRIGTLIFYFTPAHFSYLARELSRTKKVYDFFSALSKDKYRVHHFAQGLVRKNAIESFFKPLGLKDMETVARAMGHNIGAFMDGLFYVKDSDKVQIAQSFAKALTEVETTPYTRYGKVVGSRDIPKIYPFVQYMGENSRVFARELVNNDSLGIFLSGLGKEIYWLGRGLGLKSGSFAQGILGAKNSISGLSQLAFGLKDHINSFNSGLSLMLEKPGLTTLNARKLFMDRFTTQLTGYFKKYLEKQGIDSRVISRFISGY